Protein AF-0000000081381265 (afdb_homodimer)

Sequence (328 aa):
MADADSLFLPPGFRFHPTDEEIIVHYLQRKVADERFGAVAMGEVDLNSCEPWELPRKAKMGEKVWYFFCQKDRKYPTGTRTNRATRDGYWKATGKDREIYKGGGGRVLVGMKKTLVFYSGRAPKGEKTSWVMHEFRLQGYSTLPYIRTRIKNGLYVGSSIRTKGMADADSLFLPPGFRFHPTDEEIIVHYLQRKVADERFGAVAMGEVDLNSCEPWELPRKAKMGEKVWYFFCQKDRKYPTGTRTNRATRDGYWKATGKDREIYKGGGGRVLVGMKKTLVFYSGRAPKGEKTSWVMHEFRLQGYSTLPYIRTRIKNGLYVGSSIRTKG

Secondary structure (DSSP, 8-state):
--------PPTTEEE---HHHIIIIIIHHHHH-TT---SS-EE--TTSS-GGGHHHHSSS-SSEEEEEEE---B-TTS-B--SB-SSEEEEEEEEEEEEEESSSS-EEEEEEEEEEEEESSTTSPEEEEEEEEEEEE-S--SSHHHHHHHHHT-EEEEEEEE--/--------PPTTEEE---HHHIIIIIIHHHHH-TT---SS-EE--TTSS-GGGHHHHSSS-SSEEEEEEE---B-TTS-B--SB-SSEEEEEEEEEEEEEESSSS-EEEEEEEEEEEEESSTTSPEEEEEEEEEEEE-S--SSHHHHHHHHHT-EEEEEEEE--

Structure (mmCIF, N/CA/C/O backbone):
data_AF-0000000081381265-model_v1
#
loop_
_entity.id
_entity.type
_entity.pdbx_description
1 polymer 'NAC domain-containing protein 100-like'
#
loop_
_atom_site.group_PDB
_atom_site.id
_atom_site.type_symbol
_atom_site.label_atom_id
_atom_site.label_alt_id
_atom_site.label_comp_id
_atom_site.label_asym_id
_atom_site.label_entity_id
_atom_site.label_seq_id
_atom_site.pdbx_PDB_ins_code
_atom_site.Cartn_x
_atom_site.Cartn_y
_atom_site.Cartn_z
_atom_site.occupancy
_atom_site.B_iso_or_equiv
_atom_site.auth_seq_id
_atom_site.auth_comp_id
_atom_site.auth_asym_id
_atom_site.auth_atom_id
_atom_site.pdbx_PDB_model_num
ATOM 1 N N . MET A 1 1 ? -13.531 25.109 -8.789 1 19.72 1 MET A N 1
ATOM 2 C CA . MET A 1 1 ? -13.711 24.078 -7.785 1 19.72 1 MET A CA 1
ATOM 3 C C . MET A 1 1 ? -13.695 22.688 -8.422 1 19.72 1 MET A C 1
ATOM 5 O O . MET A 1 1 ? -14.68 22.281 -9.055 1 19.72 1 MET A O 1
ATOM 9 N N . ALA A 1 2 ? -12.75 22.359 -9.172 1 29.78 2 ALA A N 1
ATOM 10 C CA . ALA A 1 2 ? -12.703 21.188 -10.047 1 29.78 2 ALA A CA 1
ATOM 11 C C . ALA A 1 2 ? -13.336 19.969 -9.375 1 29.78 2 ALA A C 1
ATOM 13 O O . ALA A 1 2 ? -13.148 19.75 -8.172 1 29.78 2 ALA A O 1
ATOM 14 N N . ASP A 1 3 ? -14.531 19.531 -9.648 1 34.94 3 ASP A N 1
ATOM 15 C CA . ASP A 1 3 ? -15.438 18.422 -9.352 1 34.94 3 ASP A CA 1
ATOM 16 C C . ASP A 1 3 ? -14.656 17.172 -8.961 1 34.94 3 ASP A C 1
ATOM 18 O O . ASP A 1 3 ? -13.602 16.891 -9.531 1 34.94 3 ASP A O 1
ATOM 22 N N . ALA A 1 4 ? -14.594 16.75 -7.711 1 41.19 4 ALA A N 1
ATOM 23 C CA . ALA A 1 4 ? -14 15.555 -7.129 1 41.19 4 ALA A CA 1
ATOM 24 C C . ALA A 1 4 ? -14.07 14.383 -8.102 1 41.19 4 ALA A C 1
ATOM 26 O O . ALA A 1 4 ? -15.109 13.742 -8.242 1 41.19 4 ALA A O 1
ATOM 27 N N . ASP A 1 5 ? -13.75 14.57 -9.281 1 46.59 5 ASP A N 1
ATOM 28 C CA . ASP A 1 5 ? -13.828 13.57 -10.344 1 46.59 5 ASP A CA 1
ATOM 29 C C . ASP A 1 5 ? -13.469 12.18 -9.82 1 46.59 5 ASP A C 1
ATOM 31 O O . ASP A 1 5 ? -12.414 11.992 -9.211 1 46.59 5 ASP A O 1
ATOM 35 N N . SER A 1 6 ? -14.578 11.523 -9.328 1 57.94 6 SER A N 1
ATOM 36 C CA . SER A 1 6 ? -14.648 10.172 -8.789 1 57.94 6 SER A CA 1
ATOM 37 C C . SER A 1 6 ? -13.703 9.227 -9.523 1 57.94 6 SER A C 1
ATOM 39 O O . SER A 1 6 ? -13.859 8.992 -10.719 1 57.94 6 SER A O 1
ATOM 41 N N . LEU A 1 7 ? -12.398 9.445 -9.188 1 68.12 7 LEU A N 1
ATOM 42 C CA . LEU A 1 7 ? -11.469 8.477 -9.766 1 68.12 7 LEU A CA 1
ATOM 43 C C . LEU A 1 7 ? -11.906 7.051 -9.461 1 68.12 7 LEU A C 1
ATOM 45 O O . LEU A 1 7 ? -12.133 6.703 -8.297 1 68.12 7 LEU A O 1
ATOM 49 N N . PHE A 1 8 ? -12.633 6.527 -10.398 1 79.75 8 PHE A N 1
ATOM 50 C CA . PHE A 1 8 ? -12.945 5.113 -10.234 1 79.75 8 PHE A CA 1
ATOM 51 C C . PHE A 1 8 ? -11.688 4.262 -10.359 1 79.75 8 PHE A C 1
ATOM 53 O O . PHE A 1 8 ? -11.016 4.293 -11.391 1 79.75 8 PHE A O 1
ATOM 60 N N . LEU A 1 9 ? -11.289 3.775 -9.195 1 85.62 9 LEU A N 1
ATOM 61 C CA . LEU A 1 9 ? -10.133 2.883 -9.219 1 85.62 9 LEU A CA 1
ATOM 62 C C . LEU A 1 9 ? -10.578 1.424 -9.195 1 85.62 9 LEU A C 1
ATOM 64 O O . LEU A 1 9 ? -11.477 1.051 -8.438 1 85.62 9 LEU A O 1
ATOM 68 N N . PRO A 1 10 ? -10.07 0.675 -10.047 1 88.56 10 PRO A N 1
ATOM 69 C CA . PRO A 1 10 ? -10.359 -0.759 -9.969 1 88.56 10 PRO A 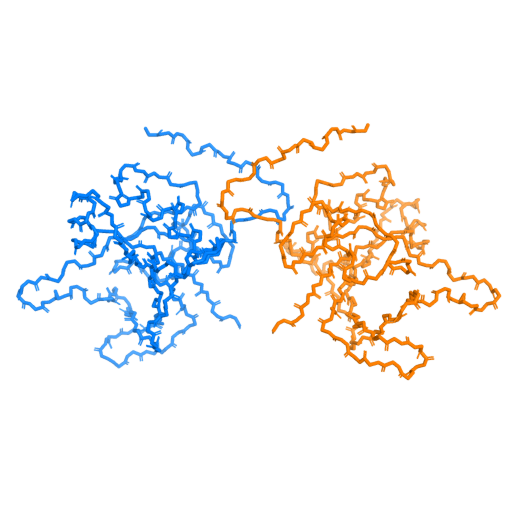CA 1
ATOM 70 C C . PRO A 1 10 ? -9.977 -1.366 -8.625 1 88.56 10 PRO A C 1
ATOM 72 O O . PRO A 1 10 ? -9.172 -0.79 -7.887 1 88.56 10 PRO A O 1
ATOM 75 N N . PRO A 1 11 ? -10.602 -2.5 -8.273 1 91.06 11 PRO A N 1
ATOM 76 C CA . PRO A 1 11 ? -10.258 -3.146 -7.008 1 91.06 11 PRO A CA 1
ATOM 77 C C . PRO A 1 11 ? -8.758 -3.367 -6.852 1 91.06 11 PRO A C 1
ATOM 79 O O . PRO A 1 11 ? -8.086 -3.781 -7.801 1 91.06 11 PRO A O 1
ATOM 82 N N . GLY A 1 12 ? -8.336 -2.961 -5.676 1 93.75 12 GLY A N 1
ATOM 83 C CA . GLY A 1 12 ? -6.934 -3.191 -5.375 1 93.75 12 GLY A CA 1
ATOM 84 C C . GLY A 1 12 ? -6.066 -1.969 -5.602 1 93.75 12 GLY A C 1
ATOM 85 O O . GLY A 1 12 ? -4.938 -1.902 -5.109 1 93.75 12 GLY A O 1
ATOM 86 N N . PHE A 1 13 ? -6.512 -1.058 -6.48 1 92.88 13 PHE A N 1
ATOM 87 C CA . PHE A 1 13 ? -5.797 0.202 -6.648 1 92.88 13 PHE A CA 1
ATOM 88 C C . PHE A 1 13 ? -6.168 1.183 -5.539 1 92.88 13 PHE A C 1
ATOM 90 O O . PHE A 1 13 ? -7.344 1.355 -5.223 1 92.88 13 PHE A O 1
ATOM 97 N N . ARG A 1 14 ? -5.184 1.714 -4.984 1 93.81 14 ARG A N 1
ATOM 98 C CA . ARG A 1 14 ? -5.426 2.656 -3.896 1 93.81 14 ARG A CA 1
ATOM 99 C C . ARG A 1 14 ? -4.336 3.723 -3.844 1 93.81 14 ARG A C 1
ATOM 101 O O . ARG A 1 14 ? -3.305 3.598 -4.508 1 93.81 14 ARG A O 1
ATOM 108 N N . PHE A 1 15 ? -4.641 4.738 -3.113 1 94.75 15 PHE A N 1
ATOM 109 C CA . PHE A 1 15 ? -3.648 5.773 -2.857 1 94.75 15 PHE A CA 1
ATOM 110 C C . PHE A 1 15 ? -2.645 5.32 -1.806 1 94.75 15 PHE A C 1
ATOM 112 O O . PHE A 1 15 ? -2.99 5.176 -0.631 1 94.75 15 PHE A O 1
ATOM 119 N N . HIS A 1 16 ? -1.492 4.977 -2.221 1 94 16 HIS A N 1
ATOM 120 C CA . HIS A 1 16 ? -0.375 4.504 -1.411 1 94 16 HIS A CA 1
ATOM 121 C C . HIS A 1 16 ? 0.928 5.184 -1.817 1 94 16 HIS A C 1
ATOM 123 O O . HIS A 1 16 ? 1.842 4.531 -2.328 1 94 16 HIS A O 1
ATOM 129 N N . PRO A 1 17 ? 1.048 6.461 -1.493 1 95.62 17 PRO A N 1
ATOM 130 C CA . PRO A 1 17 ? 2.195 7.242 -1.96 1 95.62 17 PRO A CA 1
ATOM 131 C C . PRO A 1 17 ? 3.455 6.996 -1.132 1 95.62 17 PRO A C 1
ATOM 133 O O . PRO A 1 17 ? 3.363 6.629 0.043 1 95.62 17 PRO A O 1
ATOM 136 N N . THR A 1 18 ? 4.598 7.176 -1.838 1 94.44 18 THR A N 1
ATOM 137 C CA . THR A 1 18 ? 5.84 7.289 -1.084 1 94.44 18 THR A CA 1
ATOM 138 C C . THR A 1 18 ? 5.934 8.648 -0.401 1 94.44 18 THR A C 1
ATOM 140 O O . THR A 1 18 ? 5.203 9.578 -0.751 1 94.44 18 THR A O 1
ATOM 143 N N . ASP A 1 19 ? 6.852 8.719 0.531 1 95.81 19 ASP A N 1
ATOM 144 C CA . ASP A 1 19 ? 7.094 10 1.187 1 95.81 19 ASP A CA 1
ATOM 145 C C . ASP A 1 19 ? 7.457 11.078 0.169 1 95.81 19 ASP A C 1
ATOM 147 O O . ASP A 1 19 ? 6.977 12.211 0.254 1 95.81 19 ASP A O 1
ATOM 151 N N . GLU A 1 20 ? 8.234 10.734 -0.77 1 93.5 20 GLU A N 1
ATOM 152 C CA . GLU A 1 20 ? 8.656 11.68 -1.798 1 93.5 20 GLU A CA 1
ATOM 153 C C . GLU A 1 20 ? 7.473 12.156 -2.633 1 93.5 20 GLU A C 1
ATOM 155 O O . GLU A 1 20 ? 7.375 13.336 -2.969 1 93.5 20 GLU A O 1
ATOM 160 N N . GLU A 1 21 ? 6.664 11.273 -2.951 1 95.12 21 GLU A N 1
ATOM 161 C CA . GLU A 1 21 ? 5.512 11.617 -3.781 1 95.12 21 GLU A CA 1
ATOM 162 C C . GLU A 1 21 ? 4.574 12.578 -3.053 1 95.12 21 GLU A C 1
ATOM 164 O O . 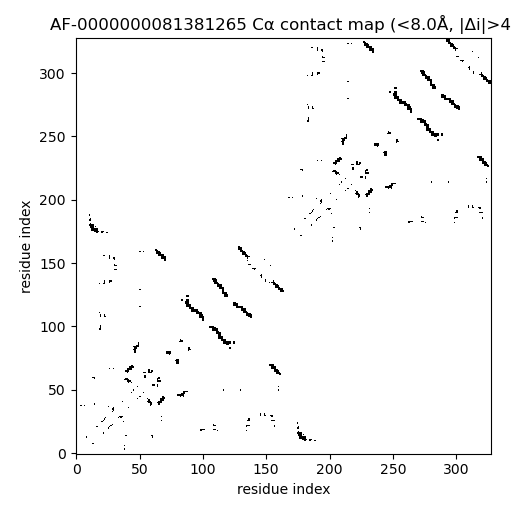GLU A 1 21 ? 4.004 13.484 -3.668 1 95.12 21 GLU A O 1
ATOM 169 N N . ILE A 1 22 ? 4.406 12.391 -1.772 1 96.19 22 ILE A N 1
ATOM 170 C CA . ILE A 1 22 ? 3.574 13.289 -0.983 1 96.19 22 ILE A CA 1
ATOM 171 C C . ILE A 1 22 ? 4.125 14.711 -1.073 1 96.19 22 ILE A C 1
ATOM 173 O O . ILE A 1 22 ? 3.363 15.672 -1.243 1 96.19 22 ILE A O 1
ATOM 177 N N . ILE A 1 23 ? 5.379 14.773 -1.028 1 93.69 23 ILE A N 1
ATOM 178 C CA . ILE A 1 23 ? 6.027 16.078 -1.01 1 93.69 23 ILE A CA 1
ATOM 179 C C . ILE A 1 23 ? 6.012 16.688 -2.414 1 93.69 23 ILE A C 1
ATOM 181 O O . ILE A 1 23 ? 5.477 17.766 -2.621 1 93.69 23 ILE A O 1
ATOM 185 N N . VAL A 1 24 ? 6.484 15.969 -3.443 1 92.06 24 VAL A N 1
ATOM 186 C CA . VAL A 1 24 ? 6.805 16.5 -4.758 1 92.06 24 VAL A CA 1
ATOM 187 C C . VAL A 1 24 ? 5.527 16.672 -5.574 1 92.06 24 VAL A C 1
ATOM 189 O O . VAL A 1 24 ? 5.367 17.656 -6.297 1 92.06 24 VAL A O 1
ATOM 192 N N . HIS A 1 25 ? 4.586 15.844 -5.367 1 94.62 25 HIS A N 1
ATOM 193 C CA . HIS A 1 25 ? 3.439 15.883 -6.27 1 94.62 25 HIS A CA 1
ATOM 194 C C . HIS A 1 25 ? 2.225 16.516 -5.594 1 94.62 25 HIS A C 1
ATOM 196 O O . HIS A 1 25 ? 1.277 16.922 -6.266 1 94.62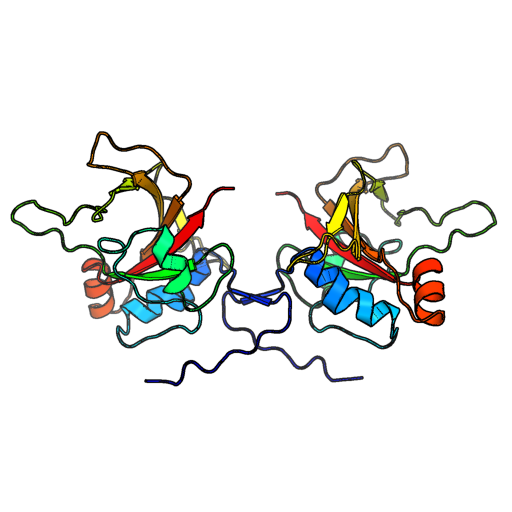 25 HIS A O 1
ATOM 202 N N . TYR A 1 26 ? 2.273 16.609 -4.273 1 95.56 26 TYR A N 1
ATOM 203 C CA . TYR A 1 26 ? 1.06 17.094 -3.621 1 95.56 26 TYR A CA 1
ATOM 204 C C . TYR A 1 26 ? 1.348 18.312 -2.764 1 95.56 26 TYR A C 1
ATOM 206 O O . TYR A 1 26 ? 0.819 19.406 -3.021 1 95.56 26 TYR A O 1
ATOM 214 N N . LEU A 1 27 ? 2.219 18.156 -1.809 1 93.56 27 LEU A N 1
ATOM 215 C CA . LEU A 1 27 ? 2.455 19.25 -0.881 1 93.56 27 LEU A CA 1
ATOM 216 C C . LEU A 1 27 ? 3.053 20.453 -1.604 1 93.56 27 LEU A C 1
ATOM 218 O O . LEU A 1 27 ? 2.674 21.594 -1.336 1 93.56 27 LEU A O 1
ATOM 222 N N . GLN A 1 28 ? 4.016 20.188 -2.455 1 90.38 28 GLN A N 1
ATOM 223 C CA . GLN A 1 28 ? 4.625 21.281 -3.199 1 90.38 28 GLN A CA 1
ATOM 224 C C . GLN A 1 28 ? 3.576 22.062 -3.992 1 90.38 28 GLN A C 1
ATOM 226 O O . GLN A 1 28 ? 3.621 23.281 -4.051 1 90.38 28 GLN A O 1
ATOM 231 N N . ARG A 1 29 ? 2.674 21.391 -4.539 1 90.56 29 ARG A N 1
ATOM 232 C CA . ARG A 1 29 ? 1.616 22.031 -5.309 1 90.56 29 ARG A CA 1
ATOM 233 C C . ARG A 1 29 ? 0.683 22.828 -4.398 1 90.56 29 ARG A C 1
ATOM 235 O O . ARG A 1 29 ? 0.272 23.938 -4.734 1 90.56 29 ARG A O 1
ATOM 242 N N . LYS A 1 30 ? 0.354 22.266 -3.283 1 92 30 LYS A N 1
ATOM 243 C CA . LYS A 1 30 ? -0.512 22.938 -2.32 1 92 30 LYS A CA 1
ATOM 244 C C . LYS A 1 30 ? 0.127 24.234 -1.821 1 92 30 LYS A C 1
ATOM 246 O O . LYS A 1 30 ? -0.546 25.266 -1.706 1 92 30 LYS A O 1
ATOM 251 N N . VAL A 1 31 ? 1.397 24.125 -1.553 1 87.88 31 VAL A N 1
ATOM 252 C CA . VAL A 1 31 ? 2.111 25.281 -1.046 1 87.88 31 VAL A CA 1
ATOM 253 C C . VAL A 1 31 ? 2.219 26.344 -2.143 1 87.88 31 VAL A C 1
ATOM 255 O O . VAL A 1 31 ? 2.111 27.547 -1.87 1 87.88 31 VAL A O 1
ATOM 258 N N . ALA A 1 32 ? 2.416 25.922 -3.383 1 85.75 32 ALA A N 1
ATOM 259 C CA . ALA A 1 32 ? 2.527 26.844 -4.512 1 85.75 32 ALA A CA 1
ATOM 260 C C . ALA A 1 32 ? 1.183 27.484 -4.82 1 85.75 32 ALA A C 1
ATOM 262 O O . ALA A 1 32 ? 1.13 28.641 -5.262 1 85.75 32 ALA A O 1
ATOM 263 N N . ASP A 1 33 ? 0.1 26.703 -4.625 1 88 33 ASP A N 1
ATOM 264 C CA . ASP A 1 33 ? -1.264 27.156 -4.895 1 88 33 ASP A CA 1
ATOM 265 C C . ASP A 1 33 ? -2.225 26.656 -3.812 1 88 33 ASP A C 1
ATOM 267 O O . ASP A 1 33 ? -2.654 25.5 -3.836 1 88 33 ASP A O 1
ATOM 271 N N . GLU A 1 34 ? -2.602 27.516 -2.992 1 84.25 34 GLU A N 1
ATOM 272 C CA . GLU A 1 34 ? -3.451 27.156 -1.862 1 84.25 34 GLU A CA 1
ATOM 273 C C . GLU A 1 34 ? -4.801 26.625 -2.334 1 84.25 34 GLU A C 1
ATOM 275 O O . GLU A 1 34 ? -5.516 25.969 -1.573 1 84.25 34 GLU A O 1
ATOM 280 N N . ARG A 1 35 ? -5.23 26.938 -3.617 1 89 35 ARG A N 1
ATOM 281 C CA . ARG A 1 35 ? -6.508 26.469 -4.145 1 89 35 ARG A CA 1
ATOM 282 C C . ARG A 1 35 ? -6.391 25.047 -4.684 1 89 35 ARG A C 1
ATOM 284 O O . ARG A 1 35 ? -7.395 24.406 -4.996 1 89 35 ARG A O 1
ATOM 291 N N . PHE A 1 36 ? -5.133 24.609 -4.641 1 91.38 36 PHE A N 1
ATOM 292 C CA . PHE A 1 36 ? -4.906 23.266 -5.137 1 91.38 36 PHE A CA 1
ATOM 293 C C . PHE A 1 36 ? -5.578 22.234 -4.234 1 91.38 36 PHE A C 1
ATOM 295 O O . PHE A 1 36 ? -5.422 22.266 -3.012 1 91.38 36 PHE A O 1
ATOM 302 N N . GLY A 1 37 ? -6.316 21.344 -4.879 1 90.81 37 GLY A N 1
ATOM 303 C CA . GLY A 1 37 ? -6.914 20.188 -4.207 1 90.81 37 GLY A CA 1
ATOM 304 C C . GLY A 1 37 ? -6.57 18.875 -4.867 1 90.81 37 GLY A C 1
ATOM 305 O O . GLY A 1 37 ? -6.488 18.781 -6.094 1 90.81 37 GLY A O 1
ATOM 306 N N . ALA A 1 38 ? -6.281 17.922 -4.02 1 92.12 38 ALA A N 1
ATOM 307 C CA . ALA A 1 38 ? -5.988 16.594 -4.535 1 92.12 38 ALA A CA 1
ATOM 308 C C . ALA A 1 38 ? -7.184 15.656 -4.352 1 92.12 38 ALA A C 1
ATOM 310 O O . ALA A 1 38 ? -7.965 15.82 -3.41 1 92.12 38 ALA A O 1
ATOM 311 N N . VAL A 1 39 ? -7.246 14.742 -5.195 1 89.94 39 VAL A N 1
ATOM 312 C CA . VAL A 1 39 ? -8.344 13.781 -5.137 1 89.94 39 VAL A CA 1
ATOM 313 C C . VAL A 1 39 ? -8.195 12.906 -3.893 1 89.94 39 VAL A C 1
ATOM 315 O O . VAL A 1 39 ? -9.195 12.492 -3.295 1 89.94 39 VAL A O 1
ATOM 318 N N . ALA A 1 40 ? -6.988 12.719 -3.443 1 94.5 40 ALA A N 1
ATOM 319 C CA . ALA A 1 40 ? -6.762 11.695 -2.422 1 94.5 40 ALA A CA 1
ATOM 320 C C . ALA A 1 40 ? -6.449 12.336 -1.07 1 94.5 40 ALA A C 1
ATOM 322 O O . ALA A 1 40 ? -6.418 11.648 -0.047 1 94.5 40 ALA A O 1
ATOM 323 N N . MET A 1 41 ? -6.188 13.617 -1.074 1 96.12 41 MET A N 1
ATOM 324 C CA . MET A 1 41 ? -5.816 14.266 0.182 1 96.12 41 MET A CA 1
ATOM 325 C C . MET A 1 41 ? -6.844 15.32 0.576 1 96.12 41 MET A C 1
ATOM 327 O O . MET A 1 41 ? -7.117 16.25 -0.192 1 96.12 41 MET A O 1
ATOM 331 N N . GLY A 1 42 ? -7.383 15.125 1.691 1 94.81 42 GLY A N 1
ATOM 332 C CA . GLY A 1 42 ? -8.289 16.125 2.227 1 94.81 42 GLY A CA 1
ATOM 333 C C . GLY A 1 42 ? -7.578 17.281 2.896 1 94.81 42 GLY A C 1
ATOM 334 O O . GLY A 1 42 ? -6.352 17.375 2.838 1 94.81 42 GLY A O 1
ATOM 335 N N . GLU A 1 43 ? -8.359 18.156 3.424 1 92.06 43 GLU A N 1
ATOM 336 C CA . GLU A 1 43 ? -7.84 19.266 4.219 1 92.06 43 GLU A CA 1
ATOM 337 C C . GLU A 1 43 ? -8.516 19.328 5.586 1 92.06 43 GLU A C 1
ATOM 339 O O . GLU A 1 43 ? -9.742 19.266 5.684 1 92.06 43 GLU A O 1
ATOM 344 N N . VAL A 1 44 ? -7.684 19.297 6.594 1 90.06 44 VAL A N 1
ATOM 345 C CA . VAL A 1 44 ? -8.234 19.328 7.945 1 90.06 44 VAL A CA 1
ATOM 346 C C . VAL A 1 44 ? -7.281 20.094 8.867 1 90.06 44 VAL A C 1
ATOM 348 O O . VAL A 1 44 ? -6.09 20.219 8.578 1 90.06 44 VAL A O 1
ATOM 351 N N . ASP A 1 45 ? -7.891 20.641 9.891 1 83.81 45 ASP A N 1
ATOM 352 C CA . ASP A 1 45 ? -7.094 21.141 11.008 1 83.81 45 ASP A CA 1
ATOM 353 C C . ASP A 1 45 ? -6.906 20.062 12.07 1 83.81 45 ASP A C 1
ATOM 355 O O . ASP A 1 45 ? -7.82 19.781 12.852 1 83.81 45 ASP A O 1
ATOM 359 N N . LEU A 1 46 ? -5.742 19.516 12.125 1 81.5 46 LEU A N 1
ATOM 360 C CA . LEU A 1 46 ? -5.473 18.359 12.977 1 81.5 46 LEU A CA 1
ATOM 361 C C . LEU A 1 46 ? -5.434 18.766 14.445 1 81.5 46 LEU A C 1
ATOM 363 O O . LEU A 1 46 ? -5.52 17.922 15.336 1 81.5 46 LEU A O 1
ATOM 367 N N . ASN A 1 47 ? -5.379 20.078 14.703 1 75.88 47 ASN A N 1
ATOM 368 C CA . ASN A 1 47 ? -5.387 20.578 16.078 1 75.88 47 ASN A CA 1
ATOM 369 C C . ASN A 1 47 ? -6.812 20.75 16.594 1 75.88 47 ASN A C 1
ATOM 371 O O . ASN A 1 47 ? -7.012 21.109 17.766 1 75.88 47 ASN A O 1
ATOM 375 N N . SER A 1 48 ? -7.699 20.562 15.734 1 79.94 48 SER A N 1
ATOM 376 C CA . SER A 1 48 ? -9.086 20.734 16.156 1 79.94 48 SER A CA 1
ATOM 377 C C . SER A 1 48 ? -9.883 19.453 15.938 1 79.94 48 SER A C 1
ATOM 379 O O . SER A 1 48 ? -11.086 19.406 16.203 1 79.94 48 SER A O 1
ATOM 381 N N . CYS A 1 49 ? -9.266 18.375 15.469 1 90 49 CYS A N 1
ATOM 382 C CA . CYS A 1 49 ? -9.961 17.125 15.172 1 90 49 CYS A CA 1
ATOM 383 C C . CYS A 1 49 ? -9.32 15.961 15.914 1 90 49 CYS A C 1
ATOM 385 O O . CYS A 1 49 ? -8.102 15.812 15.914 1 90 49 CYS A O 1
ATOM 387 N N . GLU A 1 50 ? -10.227 15.234 16.531 1 93.56 50 GLU A N 1
ATOM 388 C CA . GLU A 1 50 ? -9.75 13.984 17.125 1 93.56 50 GLU A CA 1
ATOM 389 C C . GLU A 1 50 ? -9.367 12.977 16.047 1 93.56 50 GLU A C 1
ATOM 391 O O . GLU A 1 50 ? -10.008 12.914 14.992 1 93.56 50 GLU A O 1
ATOM 396 N N . PRO A 1 51 ? -8.32 12.141 16.359 1 95.19 51 PRO A N 1
ATOM 397 C CA . PRO A 1 51 ? -7.867 11.219 15.312 1 95.19 51 PRO A CA 1
ATOM 398 C C . PRO A 1 51 ? -8.969 10.266 14.844 1 95.19 51 PRO A C 1
ATOM 400 O O . PRO A 1 51 ? -9 9.875 13.672 1 95.19 51 PRO A O 1
ATOM 403 N N . TRP A 1 52 ? -9.852 9.844 15.734 1 95.75 52 TRP A N 1
ATOM 404 C CA . TRP A 1 52 ? -10.891 8.891 15.359 1 95.75 52 TRP A CA 1
ATOM 405 C C . TRP A 1 52 ? -11.93 9.555 14.469 1 95.75 52 TRP A C 1
ATOM 407 O O . TRP A 1 52 ? -12.773 8.867 13.883 1 95.75 52 TRP A O 1
ATOM 417 N N . GLU A 1 53 ? -11.922 10.875 14.273 1 95.19 53 GLU A N 1
ATOM 418 C CA . GLU A 1 53 ? -12.828 11.594 13.391 1 95.19 53 GLU A CA 1
ATOM 419 C C . GLU A 1 53 ? -12.25 11.703 11.977 1 95.19 53 GLU A C 1
ATOM 421 O O . GLU A 1 53 ? -12.977 12.016 11.031 1 95.19 53 GLU A O 1
ATOM 426 N N . LEU A 1 54 ? -11.039 11.461 11.828 1 94.88 54 LEU A N 1
ATOM 427 C CA . LEU A 1 54 ? -10.32 11.781 10.602 1 94.88 54 LEU A CA 1
ATOM 428 C C . LEU A 1 54 ? -10.703 10.836 9.469 1 94.88 54 LEU A C 1
ATOM 430 O O . LEU A 1 54 ? -10.805 11.242 8.312 1 94.88 54 LEU A O 1
ATOM 434 N N . PRO A 1 55 ? -10.969 9.539 9.781 1 94.44 55 PRO A N 1
ATOM 435 C CA . PRO A 1 55 ? -11.406 8.648 8.695 1 94.44 55 PRO A CA 1
ATOM 436 C C . PRO A 1 55 ? -12.641 9.172 7.965 1 94.44 55 PRO A C 1
ATOM 438 O O . PRO A 1 55 ? -12.727 9.07 6.738 1 94.44 55 PRO A O 1
ATOM 441 N N . ARG A 1 56 ? -13.523 9.828 8.625 1 94.38 56 ARG A N 1
ATOM 442 C CA . ARG A 1 56 ? -14.75 10.336 8.008 1 94.38 56 ARG A CA 1
ATOM 443 C C . ARG A 1 56 ? -14.477 11.625 7.234 1 94.38 56 ARG A C 1
ATOM 445 O O . ARG A 1 56 ? -15.234 11.984 6.332 1 94.38 56 ARG A O 1
ATOM 452 N N . LYS A 1 57 ? -13.445 12.305 7.59 1 94.5 57 LYS A N 1
ATOM 453 C CA . LYS A 1 57 ? -13.133 13.578 6.957 1 94.5 57 LYS A CA 1
ATOM 454 C C . LYS A 1 57 ? -12.203 13.383 5.762 1 94.5 57 LYS A C 1
ATOM 456 O O . LYS A 1 57 ? -11.93 14.328 5.02 1 94.5 57 LYS A O 1
ATOM 461 N N . ALA A 1 58 ? -11.711 12.148 5.633 1 95.31 58 ALA A N 1
ATOM 462 C CA . ALA A 1 58 ? -10.773 11.859 4.555 1 95.31 58 ALA A CA 1
ATOM 463 C C . ALA A 1 58 ? -11.5 11.688 3.225 1 95.31 58 ALA A C 1
ATOM 465 O O . ALA A 1 58 ? -12.688 11.359 3.197 1 95.31 58 ALA A O 1
ATOM 466 N N . LYS A 1 59 ? -10.805 12 2.158 1 93.44 59 LYS A N 1
ATOM 467 C CA . LYS A 1 59 ? -11.375 11.805 0.827 1 93.44 59 LYS A CA 1
ATOM 468 C C . LYS A 1 59 ? -11.359 10.328 0.434 1 93.44 59 LYS A C 1
ATOM 470 O O . LYS A 1 59 ? -12.227 9.875 -0.316 1 93.44 59 LYS A O 1
ATOM 475 N N . MET A 1 60 ? -10.344 9.609 0.903 1 91.31 60 MET A N 1
ATOM 476 C CA . MET A 1 60 ? -10.219 8.172 0.668 1 91.31 60 MET A CA 1
ATOM 477 C C . MET A 1 60 ? -9.297 7.535 1.698 1 91.31 60 MET A C 1
ATOM 479 O O . MET A 1 60 ? -8.734 8.227 2.553 1 91.31 60 MET A O 1
ATOM 483 N N . GLY A 1 61 ? -9.328 6.234 1.601 1 89.75 61 GLY A N 1
ATOM 484 C CA . GLY A 1 61 ? -8.477 5.484 2.51 1 89.75 61 GLY A CA 1
ATOM 485 C C . GLY A 1 61 ? -9.242 4.484 3.357 1 89.75 61 GLY A C 1
ATOM 486 O O . GLY A 1 61 ? -10.414 4.691 3.662 1 89.75 61 GLY A O 1
ATOM 487 N N . GLU A 1 62 ? -8.477 3.473 3.703 1 86.12 62 GLU A N 1
ATOM 488 C CA . GLU A 1 62 ? -9.07 2.455 4.566 1 86.12 62 GLU A CA 1
ATOM 489 C C . GLU A 1 62 ? -8.336 2.367 5.902 1 86.12 62 GLU A C 1
ATOM 491 O O . GLU A 1 62 ? -8.961 2.326 6.961 1 86.12 62 GLU A O 1
ATOM 496 N N . LYS A 1 63 ? -7.043 2.455 5.809 1 91.06 63 LYS A N 1
ATOM 497 C CA . LYS A 1 63 ? -6.238 2.316 7.02 1 91.06 63 LYS A CA 1
ATOM 498 C C . LYS A 1 63 ? -5.352 3.537 7.234 1 91.06 63 LYS A C 1
ATOM 500 O O . LYS A 1 63 ? -4.859 3.768 8.344 1 91.06 63 LYS A O 1
ATOM 505 N N . VAL A 1 64 ? -5.109 4.195 6.211 1 95.81 64 VAL A N 1
ATOM 506 C CA . VAL A 1 64 ? -4.301 5.41 6.262 1 95.81 64 VAL A CA 1
ATOM 507 C C . VAL A 1 64 ? -5.02 6.539 5.527 1 95.81 64 VAL A C 1
ATOM 509 O O . VAL A 1 64 ? -5.582 6.328 4.449 1 95.81 64 VAL A O 1
ATOM 512 N N . TRP A 1 65 ? -5.02 7.695 6.137 1 96.88 65 TRP A N 1
ATOM 513 C CA . TRP A 1 65 ? -5.699 8.859 5.582 1 96.88 65 TRP A CA 1
ATOM 514 C C . TRP A 1 65 ? -4.734 10.031 5.422 1 96.88 65 TRP A C 1
ATOM 516 O O . TRP A 1 65 ? -3.883 10.266 6.285 1 96.88 65 TRP A O 1
ATOM 526 N N . TYR A 1 66 ? -4.898 10.742 4.344 1 97.5 66 TYR A N 1
ATOM 527 C CA . TYR A 1 66 ? -3.957 11.812 4.02 1 97.5 66 TYR A CA 1
ATOM 528 C C . TYR A 1 66 ? -4.656 13.164 3.998 1 97.5 66 TYR A C 1
ATOM 530 O O . TYR A 1 66 ? -5.785 13.281 3.518 1 97.5 66 TYR A O 1
ATOM 538 N N . PHE A 1 67 ? -3.932 14.18 4.492 1 96.69 67 PHE A N 1
ATOM 539 C CA . PHE A 1 67 ? -4.52 15.516 4.59 1 96.69 67 PHE A CA 1
ATOM 540 C C . PHE A 1 67 ? -3.471 16.594 4.332 1 96.69 67 PHE A C 1
ATOM 542 O O . PHE A 1 67 ? -2.287 16.391 4.621 1 96.69 67 PHE A O 1
ATOM 549 N N . PHE A 1 68 ? -3.891 17.641 3.795 1 95 68 PHE A N 1
ATOM 550 C CA . PHE A 1 68 ? -3.188 18.906 3.951 1 95 68 PHE A CA 1
ATOM 551 C C . PHE A 1 68 ? -3.605 19.609 5.242 1 95 68 PHE A C 1
ATOM 553 O O . PHE A 1 68 ? -4.793 19.656 5.57 1 95 68 PHE A O 1
ATOM 560 N N . CYS A 1 69 ? -2.625 20.031 5.918 1 89.81 69 CYS A N 1
ATOM 561 C CA . CYS A 1 69 ? -2.904 20.734 7.168 1 89.81 69 CYS A CA 1
ATOM 562 C C . CYS A 1 69 ? -2.158 22.062 7.227 1 89.81 69 CYS A C 1
ATOM 564 O O . CYS A 1 69 ? -1.021 22.156 6.766 1 89.81 69 CYS A O 1
ATOM 566 N N . GLN A 1 70 ? -2.836 23.016 7.742 1 80.12 70 GLN A N 1
ATOM 567 C CA . GLN A 1 70 ? -2.148 24.281 7.941 1 80.12 70 GLN A CA 1
ATOM 568 C C . GLN A 1 70 ? -1.292 24.25 9.203 1 80.12 70 GLN A C 1
ATOM 570 O O . GLN A 1 70 ? -1.705 23.703 10.227 1 80.12 70 GLN A O 1
ATOM 575 N N . LYS A 1 71 ? -0.061 24.625 8.977 1 67.5 71 LYS A N 1
ATOM 576 C CA . LYS A 1 71 ? 0.863 24.656 10.109 1 67.5 71 LYS A CA 1
ATOM 577 C C . LYS A 1 71 ? 0.402 25.641 11.18 1 67.5 71 LYS A C 1
ATOM 579 O O . LYS A 1 71 ? -0.119 26.719 10.859 1 67.5 71 LYS A O 1
ATOM 584 N N . ASP A 1 72 ? 0.405 25.188 12.398 1 56.34 72 ASP A N 1
ATOM 585 C CA . ASP A 1 72 ? 0.019 26.031 13.531 1 56.34 72 ASP A CA 1
ATOM 586 C C . ASP A 1 72 ? 0.946 27.234 13.656 1 56.34 72 ASP A C 1
ATOM 588 O O . ASP A 1 72 ? 2.146 27.141 13.391 1 56.34 72 ASP A O 1
ATOM 592 N N . ARG A 1 73 ? 0.332 28.484 13.406 1 53.22 73 ARG A N 1
ATOM 593 C CA . ARG A 1 73 ? 1.113 29.672 13.711 1 53.22 73 ARG A CA 1
ATOM 594 C C . ARG A 1 73 ? 1.436 29.766 15.195 1 53.22 73 ARG A C 1
ATOM 596 O O . ARG A 1 73 ? 0.595 29.438 16.031 1 53.22 73 ARG A O 1
ATOM 603 N N . LYS A 1 74 ? 2.74 29.656 15.367 1 51.22 74 LYS A N 1
ATOM 604 C CA . LYS A 1 74 ? 3.129 29.953 16.734 1 51.22 74 LYS A CA 1
ATOM 605 C C . LYS A 1 74 ? 2.613 31.328 17.172 1 51.22 74 LYS A C 1
ATOM 607 O O . LYS A 1 74 ? 2.779 32.312 16.453 1 51.22 74 LYS A O 1
ATOM 612 N N . TYR A 1 75 ? 1.577 31.484 17.859 1 49.56 75 TYR A N 1
ATOM 613 C CA . TYR A 1 75 ? 1.214 32.781 18.391 1 49.56 75 TYR A CA 1
ATOM 614 C C . TYR A 1 75 ? 2.312 33.344 19.297 1 49.56 75 TYR A C 1
ATOM 616 O O . TYR A 1 75 ? 2.99 32.594 19.984 1 49.56 75 TYR A O 1
ATOM 624 N N . PRO A 1 76 ? 2.752 34.688 19.062 1 47.75 76 PRO A N 1
ATOM 625 C CA . PRO A 1 76 ? 3.709 35.375 19.938 1 47.75 76 PRO A CA 1
ATOM 626 C C . PRO A 1 76 ? 3.482 35.094 21.406 1 47.75 76 PRO A C 1
ATOM 628 O O . PRO A 1 76 ? 4.43 35.125 22.203 1 47.75 76 PRO A O 1
ATOM 631 N N . THR A 1 77 ? 2.221 35.344 21.812 1 49.62 77 THR A N 1
ATOM 632 C CA . THR A 1 77 ? 1.957 35.25 23.25 1 49.62 77 THR A CA 1
ATOM 633 C C . THR A 1 77 ? 2.354 33.875 23.781 1 49.62 77 THR A C 1
ATOM 635 O O . THR A 1 77 ? 2.305 33.625 24.984 1 49.62 77 THR A O 1
ATOM 638 N N . GLY A 1 78 ? 3.156 32.969 23.094 1 43.41 78 GLY A N 1
ATOM 639 C CA . GLY A 1 78 ? 3.617 31.672 23.484 1 43.41 78 GLY A CA 1
ATOM 640 C C . GLY A 1 78 ? 2.643 30.562 23.141 1 43.41 78 GLY A C 1
ATOM 641 O O . GLY A 1 78 ? 2.85 29.406 23.5 1 43.41 78 GLY A O 1
ATOM 642 N N . THR A 1 79 ? 1.304 30.844 23.156 1 41 79 THR A N 1
ATOM 643 C CA . THR A 1 79 ? 0.385 29.719 23.203 1 41 79 THR A CA 1
ATOM 644 C C . THR A 1 79 ? 0.414 28.938 21.891 1 41 79 THR A C 1
ATOM 646 O O . THR A 1 79 ? -0.019 29.438 20.859 1 41 79 THR A O 1
ATOM 649 N N . ARG A 1 80 ? 1.339 28.562 21.234 1 46.34 80 ARG A N 1
ATOM 650 C CA . ARG A 1 80 ? 1.281 27.594 20.156 1 46.34 80 ARG A CA 1
ATOM 651 C C . ARG A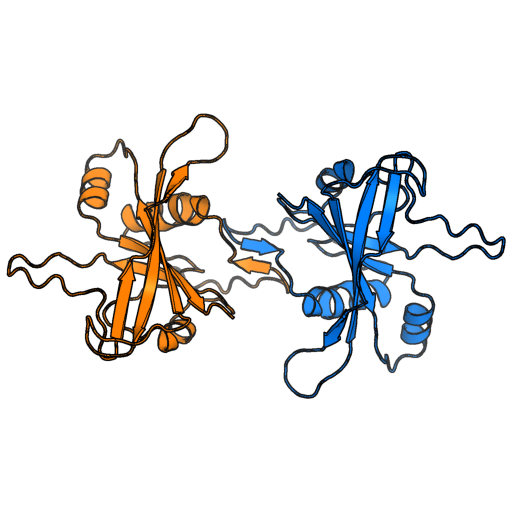 1 80 ? 0.037 26.719 20.266 1 46.34 80 ARG A C 1
ATOM 653 O O . ARG A 1 80 ? -0.304 26.25 21.344 1 46.34 80 ARG A O 1
ATOM 660 N N . THR A 1 81 ? -0.979 27.109 19.641 1 50.62 81 THR A N 1
ATOM 661 C CA . THR A 1 81 ? -2.045 26.109 19.656 1 50.62 81 THR A CA 1
ATOM 662 C C . THR A 1 81 ? -1.472 24.703 19.547 1 50.62 81 THR A C 1
ATOM 664 O O . THR A 1 81 ? -0.699 24.406 18.625 1 50.62 81 THR A O 1
ATOM 667 N N . ASN A 1 82 ? -1.019 24.109 20.625 1 56.28 82 ASN A N 1
ATOM 668 C CA . ASN A 1 82 ? -0.521 22.766 20.922 1 56.28 82 ASN A CA 1
ATOM 669 C C . ASN A 1 82 ? -1.257 21.703 20.109 1 56.28 82 ASN A C 1
ATOM 671 O O . ASN A 1 82 ? -2.379 21.922 19.656 1 56.28 82 ASN A O 1
ATOM 675 N N . ARG A 1 83 ? -0.504 20.969 19.219 1 75.5 83 ARG A N 1
ATOM 676 C CA . ARG A 1 83 ? -0.926 19.656 18.734 1 75.5 83 ARG A CA 1
ATOM 677 C C . ARG A 1 83 ? -1.94 19.016 19.672 1 75.5 83 ARG A C 1
ATOM 679 O O . ARG A 1 83 ? -1.887 17.812 19.938 1 75.5 83 ARG A O 1
ATOM 686 N N . ALA A 1 84 ? -2.734 20.125 20.266 1 82.81 84 ALA A N 1
ATOM 687 C CA . ALA A 1 84 ? -3.729 19.641 21.219 1 82.81 84 ALA A CA 1
ATOM 688 C C . ALA A 1 84 ? -5.133 19.703 20.625 1 82.81 84 ALA A C 1
ATOM 690 O O . ALA A 1 84 ? -5.457 20.625 19.875 1 82.81 84 ALA A O 1
ATOM 691 N N . THR A 1 85 ? -5.934 18.781 20.938 1 89 85 THR A N 1
ATOM 692 C CA . THR A 1 85 ? -7.355 18.734 20.609 1 89 85 THR A CA 1
ATOM 693 C C . THR A 1 85 ? -8.203 18.812 21.875 1 89 85 THR A C 1
ATOM 695 O O . THR A 1 85 ? -7.688 19.094 22.953 1 89 85 THR A O 1
ATOM 698 N N . ARG A 1 86 ? -9.422 18.766 21.719 1 88.44 86 ARG A N 1
ATOM 699 C CA . ARG A 1 86 ? -10.32 18.781 22.875 1 88.44 86 ARG A CA 1
ATOM 700 C C . ARG A 1 86 ? -10.031 17.609 23.812 1 88.44 86 ARG A C 1
ATOM 702 O O . ARG A 1 86 ? -10.078 17.75 25.031 1 88.44 86 ARG A O 1
ATOM 709 N N . ASP A 1 87 ? -9.672 16.422 23.234 1 93.56 87 ASP A N 1
ATOM 710 C CA . ASP A 1 87 ? -9.617 15.195 24.031 1 93.56 87 ASP A CA 1
ATOM 711 C C . ASP A 1 87 ? -8.188 14.664 24.141 1 93.56 87 ASP A C 1
ATOM 713 O O . ASP A 1 87 ? -7.961 13.578 24.672 1 93.56 87 ASP A O 1
ATOM 717 N N . GLY A 1 88 ? -7.254 15.398 23.562 1 94.25 88 GLY A N 1
ATOM 718 C CA . GLY A 1 88 ? -5.898 14.891 23.641 1 94.25 88 GLY A CA 1
ATOM 719 C C . GLY A 1 88 ? -4.887 15.773 22.938 1 94.25 88 GLY A C 1
ATOM 720 O O . GLY A 1 88 ? -5.07 16.984 22.859 1 94.25 88 GLY A O 1
ATOM 721 N N . TYR A 1 89 ? -3.77 15.133 22.672 1 91.44 89 TYR A N 1
ATOM 722 C CA . TYR A 1 89 ? -2.703 15.898 22.047 1 91.44 89 TYR A CA 1
ATOM 723 C C . TYR A 1 89 ? -1.762 14.992 21.266 1 91.44 89 TYR A C 1
ATOM 725 O O . TYR A 1 89 ? -1.613 13.812 21.594 1 91.44 89 TYR A O 1
ATOM 733 N N . TRP A 1 90 ? -1.173 15.57 20.203 1 91.88 90 TRP A N 1
ATOM 734 C CA . TRP A 1 90 ? -0.145 14.883 19.438 1 91.88 90 TRP A CA 1
ATOM 735 C C . TRP A 1 90 ? 1.241 15.148 20.016 1 91.88 90 TRP A C 1
ATOM 737 O O . TRP A 1 90 ? 1.592 16.297 20.281 1 91.88 90 TRP A O 1
ATOM 747 N N . LYS A 1 91 ? 2.021 14.109 20.188 1 91.25 91 LYS A N 1
ATOM 748 C CA . LYS A 1 91 ? 3.383 14.242 20.703 1 91.25 91 LYS A CA 1
ATOM 749 C C . LYS A 1 91 ? 4.402 13.703 19.703 1 91.25 91 LYS A C 1
ATOM 751 O O . LYS A 1 91 ? 4.25 12.586 19.203 1 91.25 91 LYS A O 1
ATOM 756 N N . ALA A 1 92 ? 5.371 14.531 19.453 1 91.38 92 ALA A N 1
ATOM 757 C CA . ALA A 1 92 ? 6.426 14.117 18.531 1 91.38 92 ALA A CA 1
ATOM 758 C C . ALA A 1 92 ? 7.254 12.984 19.125 1 91.38 92 ALA A C 1
ATOM 760 O O . ALA A 1 92 ? 7.547 12.977 20.328 1 91.38 92 ALA A O 1
ATOM 761 N N . THR A 1 93 ? 7.434 12 18.234 1 92 93 THR A N 1
ATOM 762 C CA . THR A 1 93 ? 8.312 10.922 18.672 1 92 93 THR A CA 1
ATOM 763 C C . THR A 1 93 ? 9.414 10.672 17.641 1 92 93 THR A C 1
ATOM 765 O O . THR A 1 93 ? 9.18 10.797 16.438 1 92 93 THR A O 1
ATOM 768 N N . GLY A 1 94 ? 10.719 10.461 18.156 1 89.62 94 GLY A N 1
ATOM 769 C CA . GLY A 1 94 ? 11.844 10.172 17.266 1 89.62 94 GLY A CA 1
ATOM 770 C C . GLY A 1 94 ? 12.414 11.414 16.609 1 89.62 94 GLY A C 1
ATOM 771 O O . GLY A 1 94 ? 12.133 12.539 17.031 1 89.62 94 GLY A O 1
ATOM 772 N N . LYS A 1 95 ? 13.328 11.227 15.688 1 93.5 95 LYS A N 1
ATOM 773 C CA . LYS A 1 95 ? 13.969 12.312 14.945 1 93.5 95 LYS A CA 1
ATOM 774 C C . LYS A 1 95 ? 13.312 12.516 13.586 1 93.5 95 LYS A C 1
ATOM 776 O O . LYS A 1 95 ? 12.781 11.57 13 1 93.5 95 LYS A O 1
ATOM 781 N N . ASP A 1 96 ? 13.398 13.781 13.219 1 93.25 96 ASP A N 1
ATOM 782 C CA . ASP A 1 96 ? 12.93 14.062 11.867 1 93.25 96 ASP A CA 1
ATOM 783 C C . ASP A 1 96 ? 13.75 13.305 10.828 1 93.25 96 ASP A C 1
ATOM 785 O O . ASP A 1 96 ? 14.977 13.203 10.953 1 93.25 96 ASP A O 1
ATOM 789 N N . ARG A 1 97 ? 13.086 12.797 9.836 1 95.25 97 ARG A N 1
ATOM 790 C CA . ARG A 1 97 ? 13.75 12.07 8.758 1 95.25 97 ARG A CA 1
ATOM 791 C C . ARG A 1 97 ? 13.758 12.883 7.469 1 95.25 97 ARG A C 1
ATOM 793 O O . ARG A 1 97 ? 12.734 13.438 7.074 1 95.25 97 ARG A O 1
ATOM 800 N N . GLU A 1 98 ? 14.906 12.859 6.867 1 93.44 98 GLU A N 1
ATOM 801 C CA . GLU A 1 98 ? 15.047 13.57 5.598 1 93.44 98 GLU A CA 1
ATOM 802 C C . GLU A 1 98 ? 14.422 12.773 4.453 1 93.44 98 GLU A C 1
ATOM 804 O O . GLU A 1 98 ? 14.539 11.547 4.41 1 93.44 98 GLU A O 1
ATOM 809 N N . ILE A 1 99 ? 13.781 13.508 3.59 1 94 99 ILE A N 1
ATOM 810 C CA . ILE A 1 99 ? 13.195 12.906 2.393 1 94 99 ILE A CA 1
ATOM 811 C C . ILE A 1 99 ? 13.922 13.43 1.154 1 94 99 ILE A C 1
ATOM 813 O O . ILE A 1 99 ? 13.977 14.641 0.92 1 94 99 ILE A O 1
ATOM 817 N N . TYR A 1 100 ? 14.43 12.477 0.323 1 91.69 100 TYR A N 1
ATOM 818 C CA . TYR A 1 100 ? 15.195 12.859 -0.862 1 91.69 100 TYR A CA 1
ATOM 819 C C . TYR A 1 100 ? 14.438 12.5 -2.135 1 91.69 100 TYR A C 1
ATOM 821 O O . TYR A 1 100 ? 13.641 11.555 -2.145 1 91.69 100 TYR A O 1
ATOM 829 N N . LYS A 1 101 ? 14.633 13.375 -3.166 1 86.56 101 LYS A N 1
ATOM 830 C CA . LYS A 1 101 ? 14.07 13.07 -4.48 1 86.56 101 LYS A CA 1
ATOM 831 C C . LYS A 1 101 ? 14.766 11.867 -5.113 1 86.56 101 LYS A C 1
ATOM 833 O O . LYS A 1 101 ? 15.992 11.758 -5.055 1 86.56 101 LYS A O 1
ATOM 838 N N . GLY A 1 102 ? 13.859 10.938 -5.602 1 73.56 102 GLY A N 1
ATOM 839 C CA . GLY A 1 102 ? 14.43 9.789 -6.293 1 73.56 102 GLY A CA 1
ATOM 840 C C . GLY A 1 102 ? 15.156 10.164 -7.57 1 73.56 102 GLY A C 1
ATOM 841 O O . GLY A 1 102 ? 15 11.273 -8.078 1 73.56 102 GLY A O 1
ATOM 842 N N . GLY A 1 103 ? 16 9.391 -8.336 1 63.72 103 GLY A N 1
ATOM 843 C CA . GLY A 1 103 ? 16.547 9.523 -9.672 1 63.72 103 GLY A CA 1
ATOM 844 C C . GLY A 1 103 ? 17.922 10.164 -9.703 1 63.72 103 GLY A C 1
ATOM 845 O O . GLY A 1 103 ? 18.234 10.953 -10.594 1 63.72 103 GLY A O 1
ATOM 846 N N . GLY A 1 104 ? 18.734 10.047 -9.133 1 61.44 104 GLY A N 1
ATOM 847 C CA . GLY A 1 104 ? 20.094 10.57 -9.195 1 61.44 104 GLY A CA 1
ATOM 848 C C . GLY A 1 104 ? 20.25 11.914 -8.508 1 61.44 104 GLY A C 1
ATOM 849 O O . GLY A 1 104 ? 19.312 12.727 -8.508 1 61.44 104 GLY A O 1
ATOM 850 N N . GLY A 1 105 ? 21.375 12.07 -7.738 1 65.06 105 GLY A N 1
ATOM 851 C CA . GLY A 1 105 ? 21.797 13.234 -6.973 1 65.06 105 GLY A CA 1
ATOM 852 C C . GLY A 1 105 ? 20.953 13.469 -5.738 1 65.06 105 GLY A C 1
ATOM 853 O O . GLY A 1 105 ? 19.781 13.078 -5.695 1 65.06 105 GLY A O 1
ATOM 854 N N . ARG A 1 106 ? 21.297 13.273 -4.543 1 77.06 106 ARG A N 1
ATOM 855 C CA . ARG A 1 106 ? 20.641 13.391 -3.244 1 77.06 106 ARG A CA 1
ATOM 856 C C . ARG A 1 106 ? 20.109 14.797 -3.025 1 77.06 106 ARG A C 1
ATOM 858 O O . ARG A 1 106 ? 20.812 15.664 -2.508 1 77.06 106 ARG A O 1
ATOM 865 N N . VAL A 1 107 ? 18.844 15.172 -3.666 1 86.19 107 VAL A N 1
ATOM 866 C CA . VAL A 1 107 ? 18.203 16.453 -3.412 1 86.19 107 VAL A CA 1
ATOM 867 C C . VAL A 1 107 ? 17.203 16.328 -2.273 1 86.19 107 VAL A C 1
ATOM 869 O O . VAL A 1 107 ? 16.266 15.516 -2.352 1 86.19 107 VAL A O 1
ATOM 872 N N . LEU A 1 108 ? 17.422 17.094 -1.249 1 90.5 108 LEU A N 1
ATOM 873 C CA . LEU A 1 108 ? 16.531 17.125 -0.102 1 90.5 108 LEU A CA 1
ATOM 874 C C . LEU A 1 108 ? 15.258 17.906 -0.438 1 90.5 108 LEU A C 1
ATOM 876 O O . LEU A 1 108 ? 15.312 19.078 -0.803 1 90.5 108 LEU A O 1
ATOM 880 N N . VAL A 1 109 ? 14.133 17.188 -0.277 1 91.56 109 VAL A N 1
ATOM 881 C CA . VAL A 1 109 ? 12.906 17.875 -0.689 1 91.56 109 VAL A CA 1
ATOM 882 C C . VAL A 1 109 ? 12.016 18.125 0.529 1 91.56 109 VAL A C 1
ATOM 884 O O . VAL A 1 109 ? 11.133 18.984 0.495 1 91.56 109 VAL A O 1
ATOM 887 N N . GLY A 1 110 ? 12.227 17.281 1.52 1 93.06 110 GLY A N 1
ATOM 888 C CA . GLY A 1 110 ? 11.352 17.484 2.664 1 93.06 110 GLY A CA 1
ATOM 889 C C . GLY A 1 110 ? 11.797 16.719 3.895 1 93.06 110 GLY A C 1
ATOM 890 O O . GLY A 1 110 ? 12.859 16.094 3.893 1 93.06 110 GLY A O 1
ATOM 891 N N . MET A 1 111 ? 10.992 16.891 4.992 1 93.19 111 MET A N 1
ATOM 892 C CA . MET A 1 111 ? 11.203 16.219 6.27 1 93.19 111 MET A CA 1
ATOM 893 C C . MET A 1 111 ? 9.938 15.492 6.715 1 93.19 111 MET A C 1
ATOM 895 O O . MET A 1 111 ? 8.828 15.953 6.449 1 93.19 111 MET A O 1
ATOM 899 N N . LYS A 1 112 ? 10.203 14.438 7.398 1 95.5 112 LYS A N 1
ATOM 900 C CA . LYS A 1 112 ? 9.117 13.656 7.973 1 95.5 112 LYS A CA 1
ATOM 901 C C . LYS A 1 112 ? 9.25 13.555 9.492 1 95.5 112 LYS A C 1
ATOM 903 O O . LYS A 1 112 ? 10.32 13.203 10 1 95.5 112 LYS A O 1
ATOM 908 N N . LYS A 1 113 ? 8.18 13.922 10.117 1 94.19 113 LYS A N 1
ATOM 909 C CA . LYS A 1 113 ? 8.117 13.82 11.57 1 94.19 113 LYS A CA 1
ATOM 910 C C . LYS A 1 113 ? 7.012 12.867 12.016 1 94.19 113 LYS A C 1
ATOM 912 O O . LYS A 1 113 ? 5.914 12.883 11.445 1 94.19 113 LYS A O 1
ATOM 917 N N . THR A 1 114 ? 7.266 12.07 13.039 1 96.12 114 THR A N 1
ATOM 918 C CA . THR A 1 114 ? 6.273 11.125 13.555 1 96.12 114 THR A CA 1
ATOM 919 C C . THR A 1 114 ? 5.68 11.633 14.867 1 96.12 114 THR A C 1
ATOM 921 O O . THR A 1 114 ? 6.41 12.039 15.773 1 96.12 114 THR A O 1
ATOM 924 N N . LEU A 1 115 ? 4.391 11.609 14.922 1 94.31 115 LEU A N 1
ATOM 925 C CA . LEU A 1 115 ? 3.672 12 16.125 1 94.31 115 LEU A CA 1
ATOM 926 C C . LEU A 1 115 ? 2.707 10.906 16.562 1 94.31 115 LEU A C 1
ATOM 928 O O . LEU A 1 115 ? 2.148 10.195 15.727 1 94.31 115 LEU A O 1
ATOM 932 N N . VAL A 1 116 ? 2.541 10.82 17.844 1 96.19 116 VAL A N 1
ATOM 933 C CA . VAL A 1 116 ? 1.592 9.883 18.438 1 96.19 116 VAL A CA 1
ATOM 934 C C . VAL A 1 116 ? 0.531 10.648 19.234 1 96.19 116 VAL A C 1
ATOM 936 O O . VAL A 1 116 ? 0.839 11.633 19.906 1 96.19 116 VAL A O 1
ATOM 939 N N . PHE A 1 117 ? -0.681 10.125 19.203 1 95.81 117 PHE A N 1
ATOM 940 C CA . PHE A 1 117 ? -1.762 10.805 19.922 1 95.81 117 PHE A CA 1
ATOM 941 C C . PHE A 1 117 ? -1.897 10.273 21.344 1 95.81 117 PHE A C 1
ATOM 943 O O . PHE A 1 117 ? -1.888 9.062 21.562 1 95.81 117 PHE A O 1
ATOM 950 N N . TYR A 1 118 ? -1.99 11.195 22.234 1 95.69 118 TYR A N 1
ATOM 951 C CA . TYR A 1 118 ? -2.256 10.883 23.641 1 95.69 118 TYR A CA 1
ATOM 952 C C . TYR A 1 118 ? -3.631 11.391 24.062 1 95.69 118 TYR A C 1
ATOM 954 O O . TYR A 1 118 ? -3.984 12.539 23.797 1 95.69 118 TYR A O 1
ATOM 962 N N . SER A 1 119 ? -4.383 10.539 24.672 1 96.31 119 SER A N 1
ATOM 963 C CA . SER A 1 119 ? -5.68 10.938 25.203 1 96.31 119 SER A CA 1
ATOM 964 C C . SER A 1 119 ? -5.539 11.586 26.578 1 96.31 119 SER A C 1
ATOM 966 O O . SER A 1 119 ? -4.754 11.125 27.406 1 96.31 119 SER A O 1
ATOM 968 N N . GLY A 1 120 ? -6.363 12.758 26.75 1 94.12 120 GLY A N 1
ATOM 969 C CA . GLY A 1 120 ? -6.285 13.484 28.016 1 94.12 120 GLY A CA 1
ATOM 970 C C . GLY A 1 120 ? -5.492 14.773 27.906 1 94.12 120 GLY A C 1
ATOM 971 O O . GLY A 1 120 ? -5.102 15.18 26.812 1 94.12 120 GLY A O 1
ATOM 972 N N . ARG A 1 121 ? -5.27 15.43 29.047 1 87.94 121 ARG A N 1
ATOM 973 C CA . ARG A 1 121 ? -4.598 16.734 29.047 1 87.94 121 ARG A CA 1
ATOM 974 C C . ARG A 1 121 ? -3.082 16.562 29.125 1 87.94 121 ARG A C 1
ATOM 976 O O . ARG A 1 121 ? -2.578 15.703 29.844 1 87.94 121 ARG A O 1
ATOM 983 N N . ALA A 1 122 ? -2.418 17.266 28.25 1 83.94 122 ALA A N 1
ATOM 984 C CA . ALA A 1 122 ? -0.958 17.25 28.266 1 83.94 122 ALA A CA 1
ATOM 985 C C . ALA A 1 122 ? -0.426 17.734 29.609 1 83.94 122 ALA A C 1
ATOM 987 O O . ALA A 1 122 ? -1.012 18.625 30.234 1 83.94 122 ALA A O 1
ATOM 988 N N . PRO A 1 123 ? 0.587 17.172 30.078 1 84.19 123 PRO A N 1
ATOM 989 C CA . PRO A 1 123 ? 1.481 16.141 29.531 1 84.19 123 PRO A CA 1
ATOM 990 C C . PRO A 1 123 ? 1.177 14.75 30.062 1 84.19 123 PRO A C 1
ATOM 992 O O . PRO A 1 123 ? 1.979 13.828 29.891 1 84.19 123 PRO A O 1
ATOM 995 N N . LYS A 1 124 ? 0.052 14.617 30.844 1 88.69 124 LYS A N 1
ATOM 996 C CA . LYS A 1 124 ? -0.216 13.367 31.547 1 88.69 124 LYS A CA 1
ATOM 997 C C . LYS A 1 124 ? -1.23 12.516 30.797 1 88.69 124 LYS A C 1
ATOM 999 O O . LYS A 1 124 ? -2 11.773 31.406 1 88.69 124 LYS A O 1
ATOM 1004 N N . GLY A 1 125 ? -1.288 12.602 29.516 1 93.62 125 GLY A N 1
ATOM 1005 C CA . GLY A 1 125 ? -2.246 11.812 28.766 1 93.62 125 GLY A CA 1
ATOM 1006 C C . GLY A 1 125 ? -1.809 10.375 28.547 1 93.62 125 GLY A C 1
ATOM 1007 O O . GLY A 1 125 ? -0.696 10 28.922 1 93.62 125 GLY A O 1
ATOM 1008 N N . GLU A 1 126 ? -2.723 9.516 28.016 1 96.88 126 GLU A N 1
ATOM 1009 C CA . GLU A 1 126 ? -2.469 8.109 27.719 1 96.88 126 GLU A CA 1
ATOM 1010 C C . GLU A 1 126 ? -2.201 7.891 26.234 1 96.88 126 GLU A C 1
ATOM 1012 O O . GLU A 1 126 ? -2.967 8.359 25.391 1 96.88 126 GLU A O 1
ATOM 1017 N N . LYS A 1 127 ? -1.163 7.16 26.062 1 96.25 127 LYS A N 1
ATOM 1018 C CA . LYS A 1 127 ? -0.777 6.867 24.688 1 96.25 127 LYS A CA 1
ATOM 1019 C C . LYS A 1 127 ? -1.851 6.047 23.969 1 96.25 127 LYS A C 1
ATOM 1021 O O . LYS A 1 127 ? -2.41 5.113 24.562 1 96.25 127 LYS A O 1
ATOM 1026 N N . THR A 1 128 ? -2.176 6.426 22.75 1 97.19 128 THR A N 1
ATOM 1027 C CA . THR A 1 128 ? -3.113 5.664 21.938 1 97.19 128 THR A CA 1
ATOM 1028 C C . THR A 1 128 ? -2.398 5.012 20.75 1 97.19 128 THR A C 1
ATOM 1030 O O . THR A 1 128 ? -1.172 5.078 20.641 1 97.19 128 THR A O 1
ATOM 1033 N N . SER A 1 129 ? -3.18 4.383 19.891 1 97.56 129 SER A N 1
ATOM 1034 C CA . SER A 1 129 ? -2.594 3.691 18.75 1 97.56 129 SER A CA 1
ATOM 1035 C C . SER A 1 129 ? -2.562 4.59 17.516 1 97.56 129 SER A C 1
ATOM 1037 O O . SER A 1 129 ? -2.098 4.176 16.453 1 97.56 129 SER A O 1
ATOM 1039 N N . TRP A 1 130 ? -3.014 5.824 17.703 1 97.12 130 TRP A N 1
ATOM 1040 C CA . TRP A 1 130 ? -3.059 6.727 16.547 1 97.12 130 TRP A CA 1
ATOM 1041 C C . TRP A 1 130 ? -1.688 7.34 16.281 1 97.12 130 TRP A C 1
ATOM 1043 O O . TRP A 1 130 ? -1.054 7.875 17.203 1 97.12 130 TRP A O 1
ATOM 1053 N N . VAL A 1 131 ? -1.219 7.238 15.055 1 97.12 131 VAL A N 1
ATOM 1054 C CA . VAL A 1 131 ? 0.08 7.75 14.633 1 97.12 131 VAL A CA 1
ATOM 1055 C C . VAL A 1 131 ? -0.097 8.695 13.453 1 97.12 131 VAL A C 1
ATOM 1057 O O . VAL A 1 131 ? -0.871 8.414 12.531 1 97.12 131 VAL A O 1
ATOM 1060 N N . MET A 1 132 ? 0.624 9.75 13.508 1 95.69 132 MET A N 1
ATOM 1061 C CA . MET A 1 132 ? 0.638 10.719 12.422 1 95.69 132 MET A CA 1
ATOM 1062 C C . MET A 1 132 ? 2.049 10.898 11.867 1 95.69 132 MET A C 1
ATOM 1064 O O . MET A 1 132 ? 3.008 11.023 12.633 1 95.69 132 MET A O 1
ATOM 1068 N N . HIS A 1 133 ? 2.184 10.852 10.578 1 96.44 133 HIS A N 1
ATOM 1069 C CA . HIS A 1 133 ? 3.377 11.352 9.898 1 96.44 133 HIS A CA 1
ATOM 1070 C C . HIS A 1 133 ? 3.133 12.719 9.281 1 96.44 133 HIS A C 1
ATOM 1072 O O . HIS A 1 133 ? 2.227 12.883 8.461 1 96.44 133 HIS A O 1
ATOM 1078 N N . GLU A 1 134 ? 3.893 13.602 9.727 1 93.88 134 GLU A N 1
ATOM 1079 C CA . GLU A 1 134 ? 3.832 14.953 9.18 1 93.88 134 GLU A CA 1
ATOM 1080 C C . GLU A 1 134 ? 4.945 15.188 8.164 1 93.88 134 GLU A C 1
ATOM 1082 O O . GLU A 1 134 ? 6.109 14.883 8.43 1 93.88 134 GLU A O 1
ATOM 1087 N N . PHE A 1 135 ? 4.566 15.773 7.059 1 94.62 135 PHE A N 1
ATOM 1088 C CA . PHE A 1 135 ? 5.496 16.047 5.973 1 94.62 135 PHE A CA 1
ATOM 1089 C C . PHE A 1 135 ? 5.652 17.547 5.762 1 94.62 135 PHE A C 1
ATOM 1091 O O . PHE A 1 135 ? 4.664 18.266 5.555 1 94.62 135 PHE A O 1
ATOM 1098 N N . ARG A 1 136 ? 6.852 17.969 5.805 1 90.75 136 ARG A N 1
ATOM 1099 C CA . ARG A 1 136 ? 7.145 19.391 5.59 1 90.75 136 ARG A CA 1
ATOM 1100 C C . ARG A 1 136 ? 8.062 19.578 4.387 1 90.75 136 ARG A C 1
ATOM 1102 O O . ARG A 1 136 ? 8.992 18.797 4.176 1 90.75 136 ARG A O 1
ATOM 1109 N N . LEU A 1 137 ? 7.734 20.562 3.686 1 89.12 137 LEU A N 1
ATOM 1110 C CA . LEU A 1 137 ? 8.57 20.906 2.539 1 89.12 137 LEU A CA 1
ATOM 1111 C C . LEU A 1 137 ? 9.914 21.469 2.996 1 89.12 137 LEU A C 1
ATOM 1113 O O . LEU A 1 137 ? 9.969 22.25 3.945 1 89.12 137 LEU A O 1
ATOM 1117 N N . GLN A 1 138 ? 10.914 20.641 2.469 1 79.94 138 GLN A N 1
ATOM 1118 C CA . GLN A 1 138 ? 12.266 21.156 2.693 1 79.94 138 GLN A CA 1
ATOM 1119 C C . GLN A 1 138 ? 12.992 21.391 1.371 1 79.94 138 GLN A C 1
ATOM 1121 O O . GLN A 1 138 ? 12.883 20.594 0.446 1 79.94 138 GLN A O 1
ATOM 1126 N N . GLY A 1 139 ? 13.164 22.547 0.874 1 69.12 139 GLY A N 1
ATOM 1127 C CA . GLY A 1 139 ? 13.938 22.734 -0.346 1 69.12 139 GLY A CA 1
ATOM 1128 C C . GLY A 1 139 ? 13.836 24.125 -0.917 1 69.12 139 GLY A C 1
ATOM 1129 O O . GLY A 1 139 ? 13.156 24.984 -0.353 1 69.12 139 GLY A O 1
ATOM 1130 N N . TYR A 1 140 ? 14.766 24.172 -1.92 1 59.88 140 TYR A N 1
ATOM 1131 C CA . TYR A 1 140 ? 15.078 25.484 -2.486 1 59.88 140 TYR A CA 1
ATOM 1132 C C . TYR A 1 140 ? 14.172 25.797 -3.672 1 59.88 140 TYR A C 1
ATOM 1134 O O . TYR A 1 140 ? 13.805 24.906 -4.434 1 59.88 140 TYR A O 1
ATOM 1142 N N . SER A 1 141 ? 13.125 26.5 -3.357 1 61.22 141 SER A N 1
ATOM 1143 C CA . SER A 1 141 ? 12.508 27.062 -4.562 1 61.22 141 SER A CA 1
ATOM 1144 C C . SER A 1 141 ? 13.281 28.281 -5.066 1 61.22 141 SER A C 1
ATOM 1146 O O . SER A 1 141 ? 13.75 29.094 -4.273 1 61.22 141 SER A O 1
ATOM 1148 N N . THR A 1 142 ? 13.531 28.141 -6.234 1 60.41 142 THR A N 1
ATOM 1149 C CA . THR A 1 142 ? 14.156 29.297 -6.844 1 60.41 142 THR A CA 1
ATOM 1150 C C . THR A 1 142 ? 13.219 30.5 -6.828 1 60.41 142 THR A C 1
ATOM 1152 O O . THR A 1 142 ? 13.656 31.641 -6.98 1 60.41 142 THR A O 1
ATOM 1155 N N . LEU A 1 143 ? 11.938 30.219 -6.648 1 63.69 143 LEU A N 1
ATOM 1156 C CA . LEU A 1 143 ? 10.984 31.312 -6.648 1 63.69 143 LEU A CA 1
ATOM 1157 C C . LEU A 1 143 ? 10.836 31.906 -5.246 1 63.69 143 LEU A C 1
ATOM 1159 O O . LEU A 1 143 ? 10.484 31.188 -4.305 1 63.69 143 LEU A O 1
ATOM 1163 N N . PRO A 1 144 ? 11.188 33.125 -5.133 1 66.94 144 PRO A N 1
ATOM 1164 C CA . PRO A 1 144 ? 11.18 33.781 -3.82 1 66.94 144 PRO A CA 1
ATOM 1165 C C . PRO A 1 144 ? 9.844 33.625 -3.092 1 66.94 144 PRO A C 1
ATOM 1167 O O . PRO A 1 144 ? 9.82 33.438 -1.874 1 66.94 144 PRO A O 1
ATOM 1170 N N . TYR A 1 145 ? 8.805 33.719 -3.885 1 67.12 145 TYR A N 1
ATOM 1171 C CA . TYR A 1 145 ? 7.52 33.656 -3.199 1 67.12 145 TYR A CA 1
ATOM 1172 C C . TYR A 1 145 ? 7.246 32.281 -2.643 1 67.12 145 TYR A C 1
ATOM 1174 O O . TYR A 1 145 ? 6.605 32.125 -1.598 1 67.12 145 TYR A O 1
ATOM 1182 N N . ILE A 1 146 ? 7.711 31.281 -3.281 1 63.69 146 ILE A N 1
ATOM 1183 C CA . ILE A 1 146 ? 7.547 29.922 -2.779 1 63.69 146 ILE A CA 1
ATOM 1184 C C . ILE A 1 146 ? 8.43 29.719 -1.552 1 63.69 146 ILE A C 1
ATOM 1186 O O . ILE A 1 146 ? 8.023 29.062 -0.587 1 63.69 146 ILE A O 1
ATOM 1190 N N . ARG A 1 147 ? 9.477 30.375 -1.681 1 66.88 147 ARG A N 1
ATOM 1191 C CA . ARG A 1 147 ? 10.391 30.281 -0.542 1 66.88 147 ARG A CA 1
ATOM 1192 C C . ARG A 1 147 ? 9.758 30.891 0.708 1 66.88 147 ARG A C 1
ATOM 1194 O O . ARG A 1 147 ? 9.891 30.344 1.805 1 66.88 147 ARG A O 1
ATOM 1201 N N . THR A 1 148 ? 9.156 32.031 0.492 1 65.81 148 THR A N 1
ATOM 1202 C CA . THR A 1 148 ? 8.484 32.688 1.605 1 65.81 148 THR A CA 1
ATOM 1203 C C . THR A 1 148 ? 7.344 31.828 2.143 1 65.81 148 THR A C 1
ATOM 1205 O O . THR A 1 148 ? 7.137 31.75 3.355 1 65.81 148 THR A O 1
ATOM 1208 N N . ARG A 1 149 ? 6.703 31.172 1.205 1 65.69 149 ARG A N 1
ATOM 1209 C CA . ARG A 1 149 ? 5.578 30.328 1.604 1 65.69 149 ARG A CA 1
ATOM 1210 C C . ARG A 1 149 ? 6.059 29.094 2.344 1 65.69 149 ARG A C 1
ATOM 1212 O O . ARG A 1 149 ? 5.422 28.641 3.303 1 65.69 149 ARG A O 1
ATOM 1219 N N . ILE A 1 150 ? 7.121 28.656 1.806 1 63.56 150 ILE A N 1
ATOM 1220 C CA . ILE A 1 150 ? 7.723 27.516 2.473 1 63.56 150 ILE A CA 1
ATOM 1221 C C . ILE A 1 150 ? 8.156 27.906 3.883 1 63.56 150 ILE A C 1
ATOM 1223 O O . ILE A 1 150 ? 7.918 27.172 4.844 1 63.56 150 ILE A O 1
ATOM 1227 N N . LYS A 1 151 ? 8.734 29.078 3.879 1 61.94 151 LYS A N 1
ATOM 1228 C CA . LYS A 1 151 ? 9.219 29.594 5.16 1 61.94 151 LYS A CA 1
ATOM 1229 C C . LYS A 1 151 ? 8.062 29.875 6.113 1 61.94 151 LYS A C 1
ATOM 1231 O O . LYS A 1 151 ? 8.172 29.641 7.316 1 61.94 151 LYS A O 1
ATOM 1236 N N . ASN A 1 152 ? 7.051 30.328 5.41 1 60.31 152 ASN A N 1
ATOM 1237 C CA . ASN A 1 152 ? 5.941 30.688 6.281 1 60.31 152 ASN A CA 1
ATOM 1238 C C . ASN A 1 152 ? 5.105 29.469 6.664 1 60.31 152 ASN A C 1
ATOM 1240 O O . ASN A 1 152 ? 4.266 29.547 7.562 1 60.31 152 ASN A O 1
ATOM 1244 N N . GLY A 1 153 ? 5.59 28.328 6.145 1 60.97 153 GLY A N 1
ATOM 1245 C CA . GLY A 1 153 ? 5.098 27.047 6.617 1 60.97 153 GLY A CA 1
ATOM 1246 C C . GLY A 1 153 ? 3.584 26.938 6.578 1 60.97 153 GLY A C 1
ATOM 1247 O O . GLY A 1 153 ? 2.971 26.422 7.512 1 60.97 153 GLY A O 1
ATOM 1248 N N . LEU A 1 154 ? 2.926 27.297 5.441 1 70.69 154 LEU A N 1
ATOM 1249 C CA . LEU A 1 154 ? 1.477 27.438 5.539 1 70.69 154 LEU A CA 1
ATOM 1250 C C . LEU A 1 154 ? 0.794 26.078 5.492 1 70.69 154 LEU A C 1
ATOM 1252 O O . LEU A 1 154 ? -0.163 25.828 6.227 1 70.69 154 LEU A O 1
ATOM 1256 N N . TYR A 1 155 ? 1.419 25.156 4.758 1 86.75 155 TYR A N 1
ATOM 1257 C CA . TYR A 1 155 ? 0.756 23.859 4.672 1 86.75 155 TYR A CA 1
ATOM 1258 C C . TYR A 1 155 ? 1.748 22.719 4.895 1 86.75 155 TYR A C 1
ATOM 1260 O O . TYR A 1 155 ? 2.9 22.812 4.461 1 86.75 155 TYR A O 1
ATOM 1268 N N . VAL A 1 156 ? 1.335 21.75 5.582 1 91.12 156 VAL A N 1
ATOM 1269 C CA . VAL A 1 156 ? 2.061 20.484 5.73 1 91.12 156 VAL A CA 1
ATOM 1270 C C . VAL A 1 156 ? 1.19 19.328 5.254 1 91.12 156 VAL A C 1
ATOM 1272 O O . VAL A 1 156 ? -0.033 19.453 5.172 1 91.12 156 VAL A O 1
ATOM 1275 N N . GLY A 1 157 ? 1.858 18.297 4.84 1 94.12 157 GLY A N 1
ATOM 1276 C CA . GLY A 1 157 ? 1.153 17.047 4.602 1 94.12 157 GLY A CA 1
ATOM 1277 C C . GLY A 1 157 ? 1.131 16.125 5.812 1 94.12 157 GLY A C 1
ATOM 1278 O O . GLY A 1 157 ? 2.074 16.109 6.605 1 94.12 157 GLY A O 1
ATOM 1279 N N . SER A 1 158 ? 0.04 15.352 5.879 1 95.56 158 SER A N 1
ATOM 1280 C CA . SER A 1 158 ? -0.044 14.414 6.996 1 95.56 158 SER A CA 1
ATOM 1281 C C . SER A 1 158 ? -0.643 13.086 6.555 1 95.56 158 SER A C 1
ATOM 1283 O O . SER A 1 158 ? -1.529 13.047 5.699 1 95.56 158 SER A O 1
ATOM 1285 N N . SER A 1 159 ? -0.172 12.094 7.098 1 96.94 159 SER A N 1
ATOM 1286 C CA . SER A 1 159 ? -0.812 10.781 7.035 1 96.94 159 SER A CA 1
ATOM 1287 C C . SER A 1 159 ? -1.17 10.273 8.422 1 96.94 159 SER A C 1
ATOM 1289 O O . SER A 1 159 ? -0.371 10.383 9.359 1 96.94 159 SER A O 1
ATOM 1291 N N . ILE A 1 160 ? -2.367 9.773 8.547 1 96.38 160 ILE A N 1
ATOM 1292 C CA . ILE A 1 160 ? -2.869 9.312 9.836 1 96.38 160 ILE A CA 1
ATOM 1293 C C . ILE A 1 160 ? -3.246 7.836 9.75 1 96.38 160 ILE A C 1
ATOM 1295 O O . ILE A 1 160 ? -3.857 7.402 8.773 1 96.38 160 ILE A O 1
ATOM 1299 N N . ARG A 1 161 ? -2.844 7.113 10.797 1 96.81 161 ARG A N 1
ATOM 1300 C CA . ARG A 1 161 ? -3.201 5.699 10.852 1 96.81 161 ARG A CA 1
ATOM 1301 C C . ARG A 1 161 ? -3.277 5.207 12.289 1 96.81 161 ARG A C 1
ATOM 1303 O O . ARG A 1 161 ? -2.867 5.91 13.219 1 96.81 161 ARG A O 1
ATOM 1310 N N . THR A 1 162 ? -3.906 4.047 12.414 1 94.56 162 THR A N 1
ATOM 1311 C CA . THR A 1 162 ? -3.863 3.354 13.695 1 94.56 162 THR A CA 1
ATOM 1312 C C . THR A 1 162 ? -2.9 2.172 13.641 1 94.56 162 THR A C 1
ATOM 1314 O O . THR A 1 162 ? -2.852 1.451 12.641 1 94.56 162 THR A O 1
ATOM 1317 N N . LYS A 1 163 ? -1.906 2.105 14.539 1 83.62 163 LYS A N 1
ATOM 1318 C CA . LYS A 1 163 ? -1.051 0.925 14.625 1 83.62 163 LYS A CA 1
ATOM 1319 C C . LYS A 1 163 ? -1.838 -0.29 15.109 1 83.62 163 LYS A C 1
ATOM 1321 O O . LYS A 1 163 ? -2.5 -0.235 16.141 1 83.62 163 LYS A O 1
ATOM 1326 N N . GLY A 1 164 ? -2.246 -1.287 14.344 1 60.91 164 GLY A N 1
ATOM 1327 C CA . GLY A 1 164 ? -2.895 -2.516 14.773 1 60.91 164 GLY A CA 1
ATOM 1328 C C . GLY A 1 164 ? -1.919 -3.557 15.297 1 60.91 164 GLY A C 1
ATOM 1329 O O . GLY A 1 164 ? -0.714 -3.457 15.055 1 60.91 164 GLY A O 1
ATOM 1330 N N . MET B 1 1 ? -9.078 -9.109 -27.109 1 20.64 1 MET B N 1
ATOM 1331 C CA . MET B 1 1 ? -7.797 -8.859 -26.453 1 20.64 1 MET B CA 1
ATOM 1332 C C . MET B 1 1 ? -7.781 -7.488 -25.781 1 20.64 1 MET B C 1
ATOM 1334 O O . MET B 1 1 ? -7.629 -6.469 -26.469 1 20.64 1 MET B O 1
ATOM 1338 N N . ALA B 1 2 ? -8.711 -7.113 -25.031 1 30.08 2 ALA B N 1
ATOM 1339 C CA . ALA B 1 2 ? -9.031 -5.77 -24.562 1 30.08 2 ALA B CA 1
ATOM 1340 C C . ALA B 1 2 ? -7.766 -4.988 -24.219 1 30.08 2 ALA B C 1
ATOM 1342 O O . ALA B 1 2 ? -6.812 -5.543 -23.672 1 30.08 2 ALA B O 1
ATOM 1343 N N . ASP B 1 3 ? -7.246 -4.113 -25.031 1 35.41 3 ASP B N 1
ATOM 1344 C CA . ASP B 1 3 ? -6.16 -3.139 -25.094 1 35.41 3 ASP B CA 1
ATOM 1345 C C . ASP B 1 3 ? -5.734 -2.709 -23.688 1 35.41 3 ASP B C 1
ATOM 1347 O O . ASP B 1 3 ? -6.574 -2.523 -22.812 1 35.41 3 ASP B O 1
ATOM 1351 N N . ALA B 1 4 ? -4.602 -3.178 -23.156 1 41.22 4 ALA B N 1
ATOM 1352 C CA . ALA B 1 4 ? -3.988 -2.795 -21.875 1 41.22 4 ALA B CA 1
ATOM 1353 C C . ALA B 1 4 ? -4.297 -1.339 -21.547 1 41.22 4 ALA B C 1
ATOM 1355 O O . ALA B 1 4 ? -3.641 -0.424 -22.047 1 41.22 4 ALA B O 1
ATOM 1356 N N . ASP B 1 5 ? -5.465 -0.901 -21.656 1 47.31 5 ASP B N 1
ATOM 1357 C CA . ASP B 1 5 ? -5.906 0.474 -21.438 1 47.31 5 ASP B CA 1
ATOM 1358 C C . ASP B 1 5 ? -5.152 1.11 -20.281 1 47.31 5 ASP B C 1
ATOM 1360 O O . ASP B 1 5 ? -5.102 0.546 -19.172 1 47.31 5 ASP B O 1
ATOM 1364 N N . SER B 1 6 ? -3.984 1.727 -20.703 1 57.66 6 SER B N 1
ATOM 1365 C CA . SER B 1 6 ? -3.02 2.471 -19.891 1 57.66 6 SER B CA 1
ATOM 1366 C C . SER B 1 6 ? -3.709 3.23 -18.766 1 57.66 6 SER B C 1
ATOM 1368 O O . SER B 1 6 ? -4.508 4.137 -19.016 1 57.66 6 SER B O 1
ATOM 1370 N N . LEU B 1 7 ? -4.113 2.381 -17.766 1 68.38 7 LEU B N 1
ATOM 1371 C CA . LEU B 1 7 ? -4.668 3.082 -16.609 1 68.38 7 LEU B CA 1
ATOM 1372 C C . LEU B 1 7 ? -3.695 4.141 -16.109 1 68.38 7 LEU B C 1
ATOM 1374 O O . LEU B 1 7 ? -2.529 3.844 -15.836 1 68.38 7 LEU B O 1
ATOM 1378 N N . PHE B 1 8 ? -3.91 5.305 -16.594 1 79.75 8 PHE B N 1
ATOM 1379 C CA . PHE B 1 8 ? -3.115 6.391 -16.031 1 79.75 8 PHE B CA 1
ATOM 1380 C C . PHE B 1 8 ? -3.52 6.66 -14.594 1 79.75 8 PHE B C 1
ATOM 1382 O O . PHE B 1 8 ? -4.676 6.984 -14.312 1 79.75 8 PHE B O 1
ATOM 1389 N N . LEU B 1 9 ? -2.607 6.223 -13.742 1 85.44 9 LEU B N 1
ATOM 1390 C CA . LEU B 1 9 ? -2.865 6.496 -12.328 1 85.44 9 LEU B CA 1
ATOM 1391 C C . LEU B 1 9 ? -2.105 7.734 -11.867 1 85.44 9 LEU B C 1
ATOM 1393 O O . LEU B 1 9 ? -0.932 7.91 -12.211 1 85.44 9 LEU B O 1
ATOM 1397 N N . PRO B 1 10 ? -2.754 8.594 -11.242 1 88.56 10 PRO B N 1
ATOM 1398 C CA . PRO B 1 10 ? -2.033 9.734 -10.656 1 88.56 10 PRO B CA 1
ATOM 1399 C C . PRO B 1 10 ? -0.923 9.297 -9.703 1 88.56 10 PRO B C 1
ATOM 1401 O O . PRO B 1 10 ? -0.933 8.164 -9.211 1 88.56 10 PRO B O 1
ATOM 1404 N N . PRO B 1 11 ? 0.065 10.172 -9.492 1 91.12 11 PRO B N 1
ATOM 1405 C CA . PRO B 1 11 ? 1.139 9.828 -8.562 1 91.12 11 PRO B CA 1
ATOM 1406 C C . PRO B 1 11 ? 0.615 9.367 -7.203 1 91.12 11 PRO B C 1
ATOM 1408 O O . PRO B 1 11 ? -0.321 9.961 -6.66 1 91.12 11 PRO B O 1
ATOM 1411 N N . GLY B 1 12 ? 1.207 8.266 -6.824 1 93.81 12 GLY B N 1
ATOM 1412 C CA . GLY B 1 12 ? 0.852 7.766 -5.504 1 93.81 12 GLY B CA 1
ATOM 1413 C C . GLY B 1 12 ? -0.185 6.66 -5.543 1 93.81 12 GLY B C 1
ATOM 1414 O O . GLY B 1 12 ? -0.366 5.938 -4.559 1 93.81 12 GLY B O 1
ATOM 1415 N N . PHE B 1 13 ? -0.998 6.617 -6.613 1 92.88 13 PHE B N 1
ATOM 1416 C CA . PHE B 1 13 ? -1.927 5.504 -6.777 1 92.88 13 PHE B CA 1
ATOM 1417 C C . PHE B 1 13 ? -1.216 4.285 -7.348 1 92.88 13 PHE B C 1
ATOM 1419 O O . PHE B 1 13 ? -0.458 4.398 -8.312 1 92.88 13 PHE B O 1
ATOM 1426 N N . ARG B 1 14 ? -1.435 3.23 -6.719 1 93.69 14 ARG B N 1
ATOM 1427 C CA . ARG B 1 14 ? -0.785 2.004 -7.172 1 93.69 14 ARG B CA 1
ATOM 1428 C C . ARG B 1 14 ? -1.656 0.786 -6.887 1 93.69 14 ARG B C 1
ATOM 1430 O O . ARG B 1 14 ? -2.639 0.877 -6.148 1 93.69 14 ARG B O 1
ATOM 1437 N N . PHE B 1 15 ? -1.287 -0.268 -7.512 1 94.69 15 PHE B N 1
ATOM 1438 C CA . PHE B 1 15 ? -1.937 -1.545 -7.238 1 94.69 15 PHE B CA 1
ATOM 1439 C C . PHE B 1 15 ? -1.419 -2.146 -5.938 1 94.69 15 PHE B C 1
ATOM 1441 O O . PHE B 1 15 ? -0.263 -2.57 -5.859 1 94.69 15 PHE B O 1
ATOM 1448 N N . HIS B 1 16 ? -2.176 -2.078 -4.918 1 94 16 HIS B N 1
ATOM 1449 C CA . HIS B 1 16 ? -1.897 -2.572 -3.572 1 94 16 HIS B CA 1
ATOM 1450 C C . HIS B 1 16 ? -3.098 -3.322 -3.004 1 94 16 HIS B C 1
ATOM 1452 O O . HIS B 1 16 ? -3.713 -2.873 -2.033 1 94 16 HIS B O 1
ATOM 1458 N N . PRO B 1 17 ? -3.359 -4.492 -3.543 1 95.69 17 PRO B N 1
ATOM 1459 C CA . PRO B 1 17 ? -4.566 -5.23 -3.166 1 95.69 17 PRO B CA 1
ATOM 1460 C C . PRO B 1 17 ? -4.426 -5.953 -1.83 1 95.69 17 PRO B C 1
ATOM 1462 O O . PRO B 1 17 ? -3.311 -6.301 -1.428 1 95.69 17 PRO B O 1
ATOM 1465 N N . THR B 1 18 ? -5.605 -6.102 -1.183 1 94.5 18 THR B N 1
ATOM 1466 C CA . THR B 1 18 ? -5.645 -7.051 -0.076 1 94.5 18 THR B CA 1
ATOM 1467 C C . THR B 1 18 ? -5.637 -8.484 -0.594 1 94.5 18 THR B C 1
ATOM 1469 O O . THR B 1 18 ? -5.898 -8.727 -1.774 1 94.5 18 THR B O 1
ATOM 1472 N N . ASP B 1 19 ? -5.363 -9.383 0.313 1 95.75 19 ASP B N 1
ATOM 1473 C CA . ASP B 1 19 ? -5.418 -10.797 -0.048 1 95.75 19 ASP B CA 1
ATOM 1474 C C . ASP B 1 19 ? -6.793 -11.172 -0.594 1 95.75 19 ASP B C 1
ATOM 1476 O O . ASP B 1 19 ? -6.898 -11.891 -1.587 1 95.75 19 ASP B O 1
ATOM 1480 N N . GLU B 1 20 ? -7.785 -10.664 0.001 1 93.44 20 GLU B N 1
ATOM 1481 C CA . GLU B 1 20 ? -9.148 -10.953 -0.428 1 93.44 20 GLU B CA 1
ATOM 1482 C C . GLU B 1 20 ? -9.414 -10.422 -1.834 1 93.44 20 GLU B C 1
ATOM 1484 O O . GLU B 1 20 ? -10.062 -11.094 -2.645 1 93.44 20 GLU B O 1
ATOM 1489 N N . GLU B 1 21 ? -8.961 -9.297 -2.064 1 95.12 21 GLU B N 1
ATOM 1490 C CA . GLU B 1 21 ? -9.188 -8.68 -3.371 1 95.12 21 GLU B CA 1
ATOM 1491 C C . GLU B 1 21 ? -8.5 -9.477 -4.477 1 95.12 21 GLU B C 1
ATOM 1493 O O . GLU B 1 21 ? -9.039 -9.609 -5.578 1 95.12 21 GLU B O 1
ATOM 1498 N N . ILE B 1 22 ? -7.332 -9.984 -4.203 1 96.19 22 ILE B N 1
ATOM 1499 C CA . ILE B 1 22 ? -6.621 -10.805 -5.18 1 96.19 22 ILE B CA 1
ATOM 1500 C C . ILE B 1 22 ? -7.469 -12.023 -5.547 1 96.19 22 ILE B C 1
ATOM 1502 O O . ILE B 1 22 ? -7.582 -12.375 -6.723 1 96.19 22 ILE B O 1
ATOM 1506 N N . ILE B 1 23 ? -8.062 -12.539 -4.566 1 93.69 23 ILE B N 1
ATOM 1507 C CA . ILE B 1 23 ? -8.828 -13.766 -4.762 1 93.69 23 ILE B CA 1
ATOM 1508 C C . ILE B 1 23 ? -10.156 -13.43 -5.441 1 93.69 23 ILE B C 1
ATOM 1510 O O . ILE B 1 23 ? -10.453 -13.953 -6.52 1 93.69 23 ILE B O 1
ATOM 1514 N N . VAL B 1 24 ? -10.953 -12.492 -4.918 1 92.12 24 VAL B N 1
ATOM 1515 C CA . VAL B 1 24 ? -12.352 -12.281 -5.273 1 92.12 24 VAL B CA 1
ATOM 1516 C C . VAL B 1 24 ? -12.438 -11.508 -6.586 1 92.12 24 VAL B C 1
ATOM 1518 O O . VAL B 1 24 ? -13.289 -11.797 -7.43 1 92.12 24 VAL B O 1
ATOM 1521 N N . HIS B 1 25 ? -11.523 -10.664 -6.824 1 94.69 25 HIS B N 1
ATOM 1522 C CA . HIS B 1 25 ? -11.703 -9.781 -7.969 1 94.69 25 HIS B CA 1
ATOM 1523 C C . HIS B 1 25 ? -10.797 -10.188 -9.125 1 94.69 25 HIS B C 1
ATOM 1525 O O . HIS B 1 25 ? -11.023 -9.789 -10.273 1 94.69 25 HIS B O 1
ATOM 1531 N N . TYR B 1 26 ? -9.805 -11.016 -8.828 1 95.62 26 TYR B N 1
ATOM 1532 C CA . TYR B 1 26 ? -8.867 -11.305 -9.906 1 95.62 26 TYR B CA 1
ATOM 1533 C C . TYR B 1 26 ? -8.766 -12.805 -10.156 1 95.62 26 TYR B C 1
ATOM 1535 O O . TYR B 1 26 ? -9.094 -13.289 -11.242 1 95.62 26 TYR B O 1
ATOM 1543 N N . LEU B 1 27 ? -8.367 -13.523 -9.148 1 93.62 27 LEU B N 1
ATOM 1544 C CA . LEU B 1 27 ? -8.141 -14.953 -9.352 1 93.62 27 LEU B CA 1
ATOM 1545 C C . LEU B 1 27 ? -9.438 -15.664 -9.711 1 93.62 27 LEU B C 1
ATOM 1547 O O . LEU B 1 27 ? -9.453 -16.531 -10.586 1 93.62 27 LEU B O 1
ATOM 1551 N N . GLN B 1 28 ? -10.484 -15.336 -8.992 1 90.38 28 GLN B N 1
ATOM 1552 C CA . GLN B 1 28 ? -11.773 -15.961 -9.289 1 90.38 28 GLN B CA 1
ATOM 1553 C C . GLN B 1 28 ? -12.172 -15.734 -10.742 1 90.38 28 GLN B C 1
ATOM 1555 O O . GLN B 1 28 ? -12.68 -16.641 -11.398 1 90.38 28 GLN B O 1
ATOM 1560 N N . ARG B 1 29 ? -11.938 -14.594 -11.227 1 90.69 29 ARG B N 1
ATOM 1561 C CA . ARG B 1 29 ? -12.273 -14.273 -12.609 1 90.69 29 ARG B CA 1
ATOM 1562 C C . ARG B 1 29 ? -11.375 -15.047 -13.578 1 90.69 29 ARG B C 1
ATOM 1564 O O . ARG B 1 29 ? -11.852 -15.547 -14.602 1 90.69 29 ARG B O 1
ATOM 1571 N N . LYS B 1 30 ? -10.117 -15.133 -13.258 1 92 30 LYS B N 1
ATOM 1572 C CA . LYS B 1 30 ? -9.172 -15.859 -14.094 1 92 30 LYS B CA 1
ATOM 1573 C C . LYS B 1 30 ? -9.547 -17.344 -14.18 1 92 30 LYS B C 1
ATOM 1575 O O . LYS B 1 30 ? -9.492 -17.938 -15.258 1 92 30 LYS B O 1
ATOM 1580 N N . VAL B 1 31 ? -9.906 -17.859 -13.047 1 87.75 31 VAL B N 1
ATOM 1581 C CA . VAL B 1 31 ? -10.273 -19.266 -13 1 87.75 31 VAL B CA 1
ATOM 1582 C C . VAL B 1 31 ? -11.578 -19.5 -13.758 1 87.75 31 VAL B C 1
ATOM 1584 O O . VAL B 1 31 ? -11.734 -20.516 -14.445 1 87.75 31 VAL B O 1
ATOM 1587 N N . ALA B 1 32 ? -12.523 -18.547 -13.648 1 85.81 32 ALA B N 1
ATOM 1588 C CA . ALA B 1 32 ? -13.805 -18.656 -14.336 1 85.81 32 ALA B CA 1
ATOM 1589 C C . ALA B 1 32 ? -13.641 -18.5 -15.844 1 85.81 32 ALA B C 1
ATOM 1591 O O . ALA B 1 32 ? -14.375 -19.109 -16.625 1 85.81 32 ALA B O 1
ATOM 1592 N N . ASP B 1 33 ? -12.68 -17.625 -16.219 1 88.06 33 ASP B N 1
ATOM 1593 C CA . ASP B 1 33 ? -12.391 -17.328 -17.625 1 88.06 33 ASP B CA 1
ATOM 1594 C C . ASP B 1 33 ? -10.891 -17.219 -17.859 1 88.06 33 ASP B C 1
ATOM 1596 O O . ASP B 1 33 ? -10.281 -16.188 -17.578 1 88.06 33 ASP B O 1
ATOM 1600 N N . GLU B 1 34 ? -10.352 -18.188 -18.453 1 84.38 34 GLU B N 1
ATOM 1601 C CA . GLU B 1 34 ? -8.906 -18.234 -18.656 1 84.38 34 GLU B CA 1
ATOM 1602 C C . GLU B 1 34 ? -8.438 -17.094 -19.547 1 84.38 34 GLU B C 1
ATOM 1604 O O . GLU B 1 34 ? -7.246 -16.781 -19.594 1 84.38 34 GLU B O 1
ATOM 1609 N N . ARG B 1 35 ? -9.359 -16.469 -20.375 1 88.81 35 ARG B N 1
ATOM 1610 C CA . ARG B 1 35 ? -8.992 -15.359 -21.266 1 88.81 35 ARG B CA 1
ATOM 1611 C C . ARG B 1 35 ? -8.969 -14.039 -20.516 1 88.81 35 ARG B C 1
ATOM 1613 O O . ARG B 1 35 ? -8.5 -13.023 -21.031 1 88.81 35 ARG B O 1
ATOM 1620 N N . PHE B 1 36 ? -9.406 -14.18 -19.25 1 91.44 36 PHE B N 1
ATOM 1621 C CA . PHE B 1 36 ? -9.43 -12.969 -18.453 1 91.44 36 PHE B CA 1
ATOM 1622 C C . PHE B 1 36 ? -8.016 -12.461 -18.203 1 91.44 36 PHE B C 1
ATOM 1624 O O . PHE B 1 36 ? -7.133 -13.227 -17.797 1 91.44 36 PHE B O 1
ATOM 1631 N N . GLY B 1 37 ? -7.832 -11.172 -18.453 1 90.69 37 GLY B N 1
ATOM 1632 C CA . GLY B 1 37 ? -6.598 -10.469 -18.141 1 90.69 37 GLY B CA 1
ATOM 1633 C C . GLY B 1 37 ? -6.816 -9.234 -17.297 1 90.69 37 GLY B C 1
ATOM 1634 O O . GLY B 1 37 ? -7.809 -8.523 -17.469 1 90.69 37 GLY B O 1
ATOM 1635 N N . ALA B 1 38 ? -5.941 -9.094 -16.344 1 92.12 38 ALA B N 1
ATOM 1636 C CA . ALA B 1 38 ? -6.02 -7.91 -15.5 1 92.12 38 ALA B CA 1
ATOM 1637 C C . ALA B 1 38 ? -4.961 -6.883 -15.898 1 92.12 38 ALA B C 1
ATOM 1639 O O . ALA B 1 38 ? -3.887 -7.246 -16.375 1 92.12 38 ALA B O 1
ATOM 1640 N N . VAL B 1 39 ? -5.277 -5.711 -15.625 1 90.12 39 VAL B N 1
ATOM 1641 C CA . VAL B 1 39 ? -4.359 -4.625 -15.953 1 90.12 39 VAL B CA 1
ATOM 1642 C C . VAL B 1 39 ? -3.125 -4.707 -15.062 1 90.12 39 VAL B C 1
ATOM 1644 O O . VAL B 1 39 ? -2.018 -4.371 -15.484 1 90.12 39 VAL B O 1
ATOM 1647 N N . ALA B 1 40 ? -3.289 -5.246 -13.883 1 94.5 40 ALA B N 1
ATOM 1648 C CA . ALA B 1 40 ? -2.221 -5.125 -12.891 1 94.5 40 ALA B CA 1
ATOM 1649 C C . ALA B 1 40 ? -1.521 -6.461 -12.672 1 94.5 40 ALA B C 1
ATOM 1651 O O . ALA B 1 40 ? -0.476 -6.523 -12.023 1 94.5 40 ALA B O 1
ATOM 1652 N N . MET B 1 41 ? -2.115 -7.52 -13.18 1 96.06 41 MET B N 1
ATOM 1653 C CA . MET B 1 41 ? -1.521 -8.836 -12.945 1 96.06 41 MET B CA 1
ATOM 1654 C C . MET B 1 41 ? -1.091 -9.477 -14.258 1 96.06 41 MET B C 1
ATOM 1656 O O . MET B 1 41 ? -1.906 -9.656 -15.164 1 96.06 41 MET B O 1
ATOM 1660 N N . GLY B 1 42 ? 0.136 -9.758 -14.305 1 94.69 42 GLY B N 1
ATOM 1661 C CA . GLY B 1 42 ? 0.645 -10.477 -15.461 1 94.69 42 GLY B CA 1
ATOM 1662 C C . GLY B 1 42 ? 0.42 -11.977 -15.375 1 94.69 42 GLY B C 1
ATOM 1663 O O . GLY B 1 42 ? -0.251 -12.461 -14.461 1 94.69 42 GLY B O 1
ATOM 1664 N N . GLU B 1 43 ? 0.891 -12.648 -16.375 1 92 43 GLU B N 1
ATOM 1665 C CA . GLU B 1 43 ? 0.875 -14.102 -16.391 1 92 43 GLU B CA 1
ATOM 1666 C C . GLU B 1 43 ? 2.27 -14.672 -16.641 1 92 43 GLU B C 1
ATOM 1668 O O . GLU B 1 43 ? 2.961 -14.242 -17.562 1 92 43 GLU B O 1
ATOM 1673 N N . VAL B 1 44 ? 2.689 -15.492 -15.719 1 89.94 44 VAL B N 1
ATOM 1674 C CA . VAL B 1 44 ? 4.02 -16.062 -15.859 1 89.94 44 VAL B CA 1
ATOM 1675 C C . VAL B 1 44 ? 4.023 -17.5 -15.312 1 89.94 44 VAL B C 1
ATOM 1677 O O . VAL B 1 44 ? 3.162 -17.859 -14.508 1 89.94 44 VAL B O 1
ATOM 1680 N N . ASP B 1 45 ? 4.918 -18.25 -15.875 1 83.38 45 ASP B N 1
ATOM 1681 C CA . ASP B 1 45 ? 5.242 -19.531 -15.258 1 83.38 45 ASP B CA 1
ATOM 1682 C C . ASP B 1 45 ? 6.387 -19.391 -14.266 1 83.38 45 ASP B C 1
ATOM 1684 O O . ASP B 1 45 ? 7.551 -19.297 -14.656 1 83.38 45 ASP B O 1
ATOM 1688 N N . LEU B 1 46 ? 6.066 -19.422 -13.023 1 81 46 LEU B N 1
ATOM 1689 C CA . LEU B 1 46 ? 7.031 -19.141 -11.969 1 81 46 LEU B CA 1
ATOM 1690 C C . LEU B 1 46 ? 8.047 -20.266 -11.836 1 81 46 LEU B C 1
ATOM 1692 O O . LEU B 1 46 ? 9.109 -20.078 -11.234 1 81 46 LEU B O 1
ATOM 1696 N N . ASN B 1 47 ? 7.758 -21.438 -12.445 1 75.19 47 ASN B N 1
ATOM 1697 C CA . ASN B 1 47 ? 8.695 -22.547 -12.398 1 75.19 47 ASN B CA 1
ATOM 1698 C C . ASN B 1 47 ? 9.727 -22.453 -13.523 1 75.19 47 ASN B C 1
ATOM 1700 O O . ASN B 1 47 ? 10.648 -23.281 -13.594 1 75.19 47 ASN B O 1
ATOM 1704 N N . SER B 1 48 ? 9.516 -21.516 -14.336 1 79.62 48 SER B N 1
ATOM 1705 C CA . SER B 1 48 ? 10.461 -21.359 -15.438 1 79.62 48 SER B CA 1
ATOM 1706 C C . SER B 1 48 ? 11.133 -20 -15.406 1 79.62 48 SER B C 1
ATOM 1708 O O . SER B 1 48 ? 11.938 -19.672 -16.281 1 79.62 48 SER B O 1
ATOM 1710 N N . CYS B 1 49 ? 10.852 -19.172 -14.414 1 89.62 49 CYS B N 1
ATOM 1711 C CA . CYS B 1 49 ? 11.398 -17.812 -14.336 1 89.62 49 CYS B CA 1
ATOM 1712 C C . CYS B 1 49 ? 12.109 -17.594 -13.008 1 89.62 49 CYS B C 1
ATOM 1714 O O . CYS B 1 49 ? 11.578 -17.938 -11.953 1 89.62 49 CYS B O 1
ATOM 1716 N N . GLU B 1 50 ? 13.297 -17.047 -13.188 1 93.38 50 GLU B N 1
ATOM 1717 C CA . GLU B 1 50 ? 13.984 -16.625 -11.969 1 93.38 50 GLU B CA 1
ATOM 1718 C C . GLU B 1 50 ? 13.312 -15.398 -11.352 1 93.38 50 GLU B C 1
ATOM 1720 O O . GLU B 1 50 ? 12.797 -14.539 -12.07 1 93.38 50 GLU B O 1
ATOM 1725 N N . PRO B 1 51 ? 13.344 -15.32 -9.984 1 95.12 51 PRO B N 1
ATOM 1726 C CA . PRO B 1 51 ? 12.633 -14.211 -9.352 1 95.12 51 PRO B CA 1
ATOM 1727 C C . PRO B 1 51 ? 13.133 -12.844 -9.812 1 95.12 51 PRO B C 1
ATOM 1729 O O . PRO B 1 51 ? 12.359 -11.891 -9.891 1 95.12 51 PRO B O 1
ATOM 1732 N N . TRP B 1 52 ? 14.422 -12.711 -10.07 1 95.69 52 TRP B N 1
ATOM 1733 C CA . TRP B 1 52 ? 14.977 -11.422 -10.469 1 95.69 52 TRP B CA 1
ATOM 1734 C C . TRP B 1 52 ? 14.531 -11.039 -11.875 1 95.69 52 TRP B C 1
ATOM 1736 O O . TRP B 1 52 ? 14.711 -9.898 -12.305 1 95.69 52 TRP B O 1
ATOM 1746 N N . GLU B 1 53 ? 13.891 -11.93 -12.641 1 95.12 53 GLU B N 1
ATOM 1747 C CA . GLU B 1 53 ? 13.367 -11.641 -13.977 1 95.12 53 GLU B CA 1
ATOM 1748 C C . GLU B 1 53 ? 11.922 -11.156 -13.906 1 95.12 53 GLU B C 1
ATOM 1750 O O . GLU B 1 53 ? 11.406 -10.602 -14.875 1 95.12 53 GLU B O 1
ATOM 1755 N N . LEU B 1 54 ? 11.297 -11.328 -12.828 1 94.75 54 LEU B N 1
ATOM 1756 C CA . LEU B 1 54 ? 9.852 -11.148 -12.719 1 94.75 54 LEU B CA 1
ATOM 1757 C C . LEU B 1 54 ? 9.484 -9.672 -12.766 1 94.75 54 LEU B C 1
ATOM 1759 O O . LEU B 1 54 ? 8.461 -9.297 -13.344 1 94.75 54 LEU B O 1
ATOM 1763 N N . PRO B 1 55 ? 10.32 -8.766 -12.195 1 94.38 55 PRO B N 1
ATOM 1764 C CA . PRO B 1 55 ? 9.992 -7.344 -12.305 1 94.38 55 PRO B CA 1
ATOM 1765 C C . PRO B 1 55 ? 9.82 -6.887 -13.75 1 94.38 55 PRO B C 1
ATOM 1767 O O . PRO B 1 55 ? 8.93 -6.094 -14.047 1 94.38 55 PRO B O 1
ATOM 1770 N N . ARG B 1 56 ? 10.531 -7.434 -14.672 1 94.38 56 ARG B N 1
ATOM 1771 C CA . ARG B 1 56 ? 10.453 -7.039 -16.078 1 94.38 56 ARG B CA 1
ATOM 1772 C C . ARG B 1 56 ? 9.25 -7.668 -16.75 1 94.38 56 ARG B C 1
ATOM 1774 O O . ARG B 1 56 ? 8.773 -7.172 -17.781 1 94.38 56 ARG B O 1
ATOM 1781 N N . LYS B 1 57 ? 8.781 -8.734 -16.203 1 94.44 57 LYS B N 1
ATOM 1782 C CA . LYS B 1 57 ? 7.668 -9.453 -16.812 1 94.44 57 LYS B CA 1
ATOM 1783 C C . LYS B 1 57 ? 6.336 -8.977 -16.234 1 94.44 57 LYS B C 1
ATOM 1785 O O . LYS B 1 57 ? 5.27 -9.383 -16.719 1 94.44 57 LYS B O 1
ATOM 1790 N N . ALA B 1 58 ? 6.43 -8.156 -15.211 1 95.19 58 ALA B N 1
ATOM 1791 C CA . ALA B 1 58 ? 5.219 -7.68 -14.547 1 95.19 58 ALA B CA 1
ATOM 1792 C C . ALA B 1 58 ? 4.57 -6.551 -15.344 1 95.19 58 ALA B C 1
ATOM 1794 O O . ALA B 1 58 ? 5.238 -5.867 -16.125 1 95.19 58 ALA B O 1
ATOM 1795 N N . LYS B 1 59 ? 3.271 -6.438 -15.219 1 93.38 59 LYS B N 1
ATOM 1796 C CA . LYS B 1 59 ? 2.553 -5.348 -15.875 1 93.38 59 LYS B CA 1
ATOM 1797 C C . LYS B 1 59 ? 2.766 -4.027 -15.141 1 93.38 59 LYS B C 1
ATOM 1799 O O . LYS B 1 59 ? 2.75 -2.961 -15.758 1 93.38 59 LYS B O 1
ATOM 1804 N N . MET B 1 60 ? 2.908 -4.117 -13.82 1 91.06 60 MET B N 1
ATOM 1805 C CA . MET B 1 60 ? 3.18 -2.951 -12.984 1 91.06 60 MET B CA 1
ATOM 1806 C C . MET B 1 60 ? 3.787 -3.369 -11.648 1 91.06 60 MET B C 1
ATOM 1808 O O . MET B 1 60 ? 3.949 -4.562 -11.383 1 91.06 60 MET B O 1
ATOM 1812 N N . GLY B 1 61 ? 4.195 -2.332 -10.984 1 89.62 61 GLY B N 1
ATOM 1813 C CA . GLY B 1 61 ? 4.777 -2.576 -9.68 1 89.62 61 GLY B CA 1
ATOM 1814 C C . GLY B 1 61 ? 6.188 -2.031 -9.539 1 89.62 61 GLY B C 1
ATOM 1815 O O . GLY B 1 61 ? 6.926 -1.953 -10.523 1 89.62 61 GLY B O 1
ATOM 1816 N N . GLU B 1 62 ? 6.453 -1.715 -8.273 1 86 62 GLU B N 1
ATOM 1817 C CA . GLU B 1 62 ? 7.801 -1.226 -7.988 1 86 62 GLU B CA 1
ATOM 1818 C C . GLU B 1 62 ? 8.539 -2.16 -7.035 1 86 62 GLU B C 1
ATOM 1820 O O . GLU B 1 62 ? 9.703 -2.494 -7.262 1 86 62 GLU B O 1
ATOM 1825 N N . LYS B 1 63 ? 7.805 -2.633 -6.066 1 91.12 63 LYS B N 1
ATOM 1826 C CA . LYS B 1 63 ? 8.438 -3.484 -5.062 1 91.12 63 LYS B CA 1
ATOM 1827 C C . LYS B 1 63 ? 7.734 -4.84 -4.973 1 91.12 63 LYS B C 1
ATOM 1829 O O . LYS B 1 63 ? 8.297 -5.801 -4.449 1 91.12 63 LYS B O 1
ATOM 1834 N N . VAL B 1 64 ? 6.559 -4.859 -5.395 1 95.81 64 VAL B N 1
ATOM 1835 C CA . VAL B 1 64 ? 5.773 -6.086 -5.406 1 95.81 64 VAL B CA 1
ATOM 1836 C C . VAL B 1 64 ? 5.129 -6.273 -6.777 1 95.81 64 VAL B C 1
ATOM 1838 O O . VAL B 1 64 ? 4.613 -5.32 -7.363 1 95.81 64 VAL B O 1
ATOM 1841 N N . TRP B 1 65 ? 5.199 -7.484 -7.277 1 96.81 65 TRP B N 1
ATOM 1842 C CA . TRP B 1 65 ? 4.668 -7.809 -8.594 1 96.81 65 TRP B CA 1
ATOM 1843 C C . TRP B 1 65 ? 3.654 -8.945 -8.508 1 96.81 65 TRP B C 1
ATOM 1845 O O . TRP B 1 65 ? 3.852 -9.906 -7.762 1 96.81 65 TRP B O 1
ATOM 1855 N N . TYR B 1 66 ? 2.621 -8.82 -9.273 1 97.44 66 TYR B N 1
ATOM 1856 C CA . TYR B 1 66 ? 1.526 -9.773 -9.188 1 97.44 66 TYR B CA 1
ATOM 1857 C C . TYR B 1 66 ? 1.358 -10.531 -10.5 1 97.44 66 TYR B C 1
ATOM 1859 O O . TYR B 1 66 ? 1.476 -9.945 -11.578 1 97.44 66 TYR B O 1
ATOM 1867 N N . PHE B 1 67 ? 1.045 -11.836 -10.367 1 96.62 67 PHE B N 1
ATOM 1868 C CA . PHE B 1 67 ? 0.93 -12.68 -11.555 1 96.62 67 PHE B CA 1
ATOM 1869 C C . PHE B 1 67 ? -0.17 -13.719 -11.375 1 96.62 67 PHE B C 1
ATOM 1871 O O . PHE B 1 67 ? -0.438 -14.156 -10.25 1 96.62 67 PHE B O 1
ATOM 1878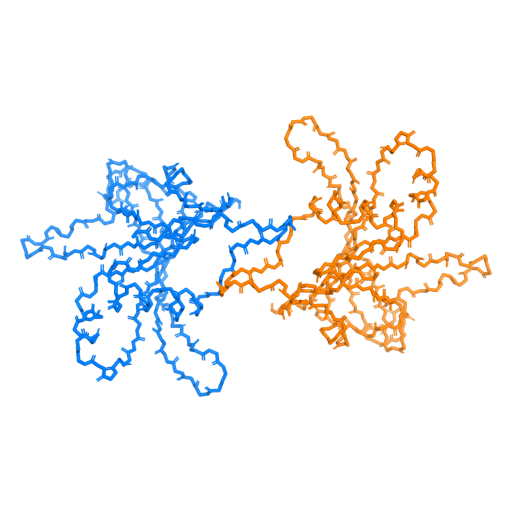 N N . PHE B 1 68 ? -0.775 -14.07 -12.43 1 94.94 68 PHE B N 1
ATOM 1879 C CA . PHE B 1 68 ? -1.445 -15.359 -12.531 1 94.94 68 PHE B CA 1
ATOM 1880 C C . PHE B 1 68 ? -0.462 -16.438 -12.953 1 94.94 68 PHE B C 1
ATOM 1882 O O . PHE B 1 68 ? 0.36 -16.234 -13.844 1 94.94 68 PHE B O 1
ATOM 1889 N N . CYS B 1 69 ? -0.542 -17.484 -12.25 1 89.69 69 CYS B N 1
ATOM 1890 C CA . CYS B 1 69 ? 0.343 -18.594 -12.562 1 89.69 69 CYS B CA 1
ATOM 1891 C C . CYS B 1 69 ? -0.443 -19.906 -12.695 1 89.69 69 CYS B C 1
ATOM 1893 O O . CYS B 1 69 ? -1.384 -20.141 -11.93 1 89.69 69 CYS B O 1
ATOM 1895 N N . GLN B 1 70 ? -0.064 -20.641 -13.648 1 79.69 70 GLN B N 1
ATOM 1896 C CA . GLN B 1 70 ? -0.691 -21.953 -13.766 1 79.69 70 GLN B CA 1
ATOM 1897 C C . GLN B 1 70 ? -0.07 -22.953 -12.789 1 79.69 70 GLN B C 1
ATOM 1899 O O . GLN B 1 70 ? 1.147 -22.953 -12.586 1 79.69 70 GLN B O 1
ATOM 1904 N N . LYS B 1 71 ? -0.965 -23.547 -12.047 1 67.38 71 LYS B N 1
ATOM 1905 C CA . LYS B 1 71 ? -0.5 -24.531 -11.07 1 67.38 71 LYS B CA 1
ATOM 1906 C C . LYS B 1 71 ? 0.217 -25.688 -11.758 1 67.38 71 LYS B C 1
ATOM 1908 O O . LYS B 1 71 ? -0.171 -26.109 -12.852 1 67.38 71 LYS B O 1
ATOM 1913 N N . ASP B 1 72 ? 1.342 -26.031 -11.203 1 56.09 72 ASP B N 1
ATOM 1914 C CA . ASP B 1 72 ? 2.139 -27.141 -11.727 1 56.09 72 ASP B CA 1
ATOM 1915 C C . ASP B 1 72 ? 1.35 -28.453 -11.695 1 56.09 72 ASP B C 1
ATOM 1917 O O . ASP B 1 72 ? 0.575 -28.688 -10.766 1 56.09 72 ASP B O 1
ATOM 1921 N N . ARG B 1 73 ? 1.047 -28.984 -12.953 1 52.47 73 ARG B N 1
ATOM 1922 C CA . ARG B 1 73 ? 0.482 -30.344 -12.977 1 52.47 73 ARG B CA 1
ATOM 1923 C C . ARG B 1 73 ? 1.444 -31.344 -12.367 1 52.47 73 ARG B C 1
ATOM 1925 O O . ARG B 1 73 ? 2.656 -31.266 -12.578 1 52.47 73 ARG B O 1
ATOM 1932 N N . LYS B 1 74 ? 0.915 -31.812 -11.242 1 51.31 74 LYS B N 1
ATOM 1933 C CA . LYS B 1 74 ? 1.692 -32.969 -10.766 1 51.31 74 LYS B CA 1
ATOM 1934 C C . LYS B 1 74 ? 1.841 -34.031 -11.844 1 51.31 74 LYS B C 1
ATOM 1936 O O . LYS B 1 74 ? 0.862 -34.375 -12.5 1 51.31 74 LYS B O 1
ATOM 1941 N N . TYR B 1 75 ? 2.881 -34.094 -12.547 1 49.44 75 TYR B N 1
ATOM 1942 C CA . TYR B 1 75 ? 3.041 -35.188 -13.477 1 49.44 75 TYR B CA 1
ATOM 1943 C C . TYR B 1 75 ? 3.061 -36.531 -12.742 1 49.44 75 TYR B C 1
ATOM 1945 O O . TYR B 1 75 ? 3.549 -36.625 -11.617 1 49.44 75 TYR B O 1
ATOM 1953 N N . PRO B 1 76 ? 2.217 -37.562 -13.219 1 47.34 76 PRO B N 1
ATOM 1954 C CA . PRO B 1 76 ? 2.191 -38.938 -12.672 1 47.34 76 PRO B CA 1
ATOM 1955 C C . PRO B 1 76 ? 3.586 -39.469 -12.359 1 47.34 76 PRO B C 1
ATOM 1957 O O . PRO B 1 76 ? 3.74 -40.312 -11.484 1 47.34 76 PRO B O 1
ATOM 1960 N N . THR B 1 77 ? 4.438 -39.375 -13.383 1 49.38 77 THR B N 1
ATOM 1961 C CA . THR B 1 77 ? 5.723 -40.031 -13.227 1 49.38 77 THR B CA 1
ATOM 1962 C C . THR B 1 77 ? 6.438 -39.531 -11.969 1 49.38 77 THR B C 1
ATOM 1964 O O . THR B 1 77 ? 7.516 -40.031 -11.633 1 49.38 77 THR B O 1
ATOM 1967 N N . GLY B 1 78 ? 5.777 -38.875 -10.93 1 43.28 78 GLY B N 1
ATOM 1968 C CA . GLY B 1 78 ? 6.305 -38.406 -9.656 1 43.28 78 GLY B CA 1
ATOM 1969 C C . GLY B 1 78 ? 6.926 -37.031 -9.734 1 43.28 78 GLY B C 1
ATOM 1970 O O . GLY B 1 78 ? 7.449 -36.5 -8.742 1 43.28 78 GLY B O 1
ATOM 1971 N N . THR B 1 79 ? 7.645 -36.719 -10.875 1 40.75 79 THR B N 1
ATOM 1972 C CA . THR B 1 79 ? 8.523 -35.562 -10.805 1 40.75 79 THR B CA 1
ATOM 1973 C C . THR B 1 79 ? 7.707 -34.281 -10.688 1 40.75 79 THR B C 1
ATOM 1975 O O . THR B 1 79 ? 6.922 -33.938 -11.578 1 40.75 79 THR B O 1
ATOM 1978 N N . ARG B 1 80 ? 6.887 -33.969 -9.82 1 46.59 80 ARG B N 1
ATOM 1979 C CA . ARG B 1 80 ? 6.352 -32.625 -9.594 1 46.59 80 ARG B CA 1
ATOM 1980 C C . ARG B 1 80 ? 7.262 -31.547 -10.188 1 46.59 80 ARG B C 1
ATOM 1982 O O . ARG B 1 80 ? 8.484 -31.625 -10.039 1 46.59 80 ARG B O 1
ATOM 1989 N N . THR B 1 81 ? 7.004 -31.219 -11.383 1 50.25 81 THR B N 1
ATOM 1990 C CA . THR B 1 81 ? 7.844 -30.094 -11.758 1 50.25 81 THR B CA 1
ATOM 1991 C C . THR B 1 81 ? 8.023 -29.125 -10.594 1 50.25 81 THR B C 1
ATOM 1993 O O . THR B 1 81 ? 7.047 -28.688 -9.984 1 50.25 81 THR B O 1
ATOM 1996 N N . ASN B 1 82 ? 8.938 -29.375 -9.711 1 56.16 82 ASN B N 1
ATOM 1997 C CA . ASN B 1 82 ? 9.43 -28.656 -8.539 1 56.16 82 ASN B CA 1
ATOM 1998 C C . ASN B 1 82 ? 9.453 -27.141 -8.773 1 56.16 82 ASN B C 1
ATOM 2000 O O . ASN B 1 82 ? 9.484 -26.688 -9.914 1 56.16 82 ASN B O 1
ATOM 2004 N N . ARG B 1 83 ? 8.703 -26.391 -7.918 1 75.75 83 ARG B N 1
ATOM 2005 C CA . ARG B 1 83 ? 8.961 -24.969 -7.715 1 75.75 83 ARG B CA 1
ATOM 2006 C C . ARG B 1 83 ? 10.43 -24.641 -7.945 1 75.75 83 ARG B C 1
ATOM 2008 O O . ARG B 1 83 ? 11.031 -23.875 -7.184 1 75.75 83 ARG B O 1
ATOM 2015 N N . ALA B 1 84 ? 10.898 -25.516 -9.062 1 82.69 84 ALA B N 1
ATOM 2016 C CA . ALA B 1 84 ? 12.312 -25.328 -9.359 1 82.69 84 ALA B CA 1
ATOM 2017 C C . ALA B 1 84 ? 12.5 -24.547 -10.656 1 82.69 84 ALA B C 1
ATOM 2019 O O . ALA B 1 84 ? 11.734 -24.719 -11.609 1 82.69 84 ALA B O 1
ATOM 2020 N N . THR B 1 85 ? 13.445 -23.719 -10.695 1 88.75 85 THR B N 1
ATOM 2021 C CA . THR B 1 85 ? 13.891 -23 -11.875 1 88.75 85 THR B CA 1
ATOM 2022 C C . THR B 1 85 ? 15.281 -23.453 -12.305 1 88.75 85 THR B C 1
ATOM 2024 O O . THR B 1 85 ? 15.789 -24.469 -11.805 1 88.75 85 THR B O 1
ATOM 2027 N N . ARG B 1 86 ? 15.773 -22.891 -13.281 1 88.06 86 ARG B N 1
ATOM 2028 C CA . ARG B 1 86 ? 17.125 -23.219 -13.734 1 88.06 86 ARG B CA 1
ATOM 2029 C C . ARG B 1 86 ? 18.141 -22.969 -12.641 1 88.06 86 ARG B C 1
ATOM 2031 O O . ARG B 1 86 ? 19.094 -23.75 -12.469 1 88.06 86 ARG B O 1
ATOM 2038 N N . ASP B 1 87 ? 17.938 -21.891 -11.82 1 93.31 87 ASP B N 1
ATOM 2039 C CA . ASP B 1 87 ? 19 -21.438 -10.922 1 93.31 87 ASP B CA 1
ATOM 2040 C C . ASP B 1 87 ? 18.578 -21.609 -9.461 1 93.31 87 ASP B C 1
ATOM 2042 O O . ASP B 1 87 ? 19.297 -21.172 -8.555 1 93.31 87 ASP B O 1
ATOM 2046 N N . GLY B 1 88 ? 17.406 -22.172 -9.25 1 93.94 88 GLY B N 1
ATOM 2047 C CA . GLY B 1 88 ? 17 -22.312 -7.859 1 93.94 88 GLY B CA 1
ATOM 2048 C C . GLY B 1 88 ? 15.625 -22.938 -7.707 1 93.94 88 GLY B C 1
ATOM 2049 O O . GLY B 1 88 ? 15.211 -23.75 -8.547 1 93.94 88 GLY B O 1
ATOM 2050 N N . TYR B 1 89 ? 15.109 -22.703 -6.52 1 91.19 89 TYR B N 1
ATOM 2051 C CA . TYR B 1 89 ? 13.812 -23.312 -6.238 1 91.19 89 TYR B CA 1
ATOM 2052 C C . TYR B 1 89 ? 13.062 -22.531 -5.164 1 91.19 89 TYR B C 1
ATOM 2054 O O . TYR B 1 89 ? 13.688 -21.891 -4.316 1 91.19 89 TYR B O 1
ATOM 2062 N N . TRP B 1 90 ? 11.719 -22.594 -5.27 1 91.81 90 TRP B N 1
ATOM 2063 C CA . TRP B 1 90 ? 10.859 -22.016 -4.246 1 91.81 90 TRP B CA 1
ATOM 2064 C C . TRP B 1 90 ? 10.547 -23.031 -3.152 1 91.81 90 TRP B C 1
ATOM 2066 O O . TRP B 1 90 ? 10.18 -24.172 -3.443 1 91.81 90 TRP B O 1
ATOM 2076 N N . LYS B 1 91 ? 10.688 -22.625 -1.911 1 91.25 91 LYS B N 1
ATOM 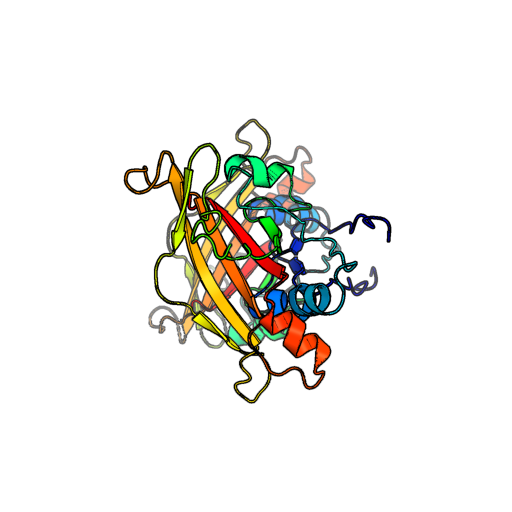2077 C CA . LYS B 1 91 ? 10.391 -23.5 -0.778 1 91.25 91 LYS B CA 1
ATOM 2078 C C . LYS B 1 91 ? 9.297 -22.906 0.103 1 91.25 91 LYS B C 1
ATOM 2080 O O . LYS B 1 91 ? 9.375 -21.734 0.487 1 91.25 91 LYS B O 1
ATOM 2085 N N . ALA B 1 92 ? 8.336 -23.75 0.364 1 91.44 92 ALA B N 1
ATOM 2086 C CA . ALA B 1 92 ? 7.238 -23.297 1.226 1 91.44 92 ALA B CA 1
ATOM 2087 C C . ALA B 1 92 ? 7.727 -23.062 2.654 1 91.44 92 ALA B C 1
ATOM 2089 O O . ALA B 1 92 ? 8.547 -23.828 3.168 1 91.44 92 ALA B O 1
ATOM 2090 N N . THR B 1 93 ? 7.285 -21.891 3.143 1 92 93 THR B N 1
ATOM 2091 C CA . THR B 1 93 ? 7.598 -21.641 4.543 1 92 93 THR B CA 1
ATOM 2092 C C . THR B 1 93 ? 6.336 -21.266 5.32 1 92 93 THR B C 1
ATOM 2094 O O . THR B 1 93 ? 5.449 -20.594 4.789 1 92 93 THR B O 1
ATOM 2097 N N . GLY B 1 94 ? 6.18 -21.875 6.586 1 89.81 94 GLY B N 1
ATOM 2098 C CA . GLY B 1 94 ? 5.043 -21.578 7.441 1 89.81 94 GLY B CA 1
ATOM 2099 C C . GLY B 1 94 ? 3.787 -22.328 7.051 1 89.81 94 GLY B C 1
ATOM 2100 O O . GLY B 1 94 ? 3.852 -23.312 6.297 1 89.81 94 GLY B O 1
ATOM 2101 N N . LYS B 1 95 ? 2.672 -22 7.672 1 93.56 95 LYS B N 1
ATOM 2102 C CA . LYS B 1 95 ? 1.383 -22.641 7.41 1 93.56 95 LYS B CA 1
ATOM 2103 C C . LYS B 1 95 ? 0.542 -21.797 6.453 1 93.56 95 LYS B C 1
ATOM 2105 O O . LYS B 1 95 ? 0.671 -20.562 6.422 1 93.56 95 LYS B O 1
ATOM 2110 N N . ASP B 1 96 ? -0.246 -22.578 5.73 1 93.31 96 ASP B N 1
ATOM 2111 C CA . ASP B 1 96 ? -1.2 -21.875 4.879 1 93.31 96 ASP B CA 1
ATOM 2112 C C . ASP B 1 96 ? -2.154 -21.016 5.711 1 93.31 96 ASP B C 1
ATOM 2114 O O . ASP B 1 96 ? -2.611 -21.438 6.773 1 93.31 96 ASP B O 1
ATOM 2118 N N . ARG B 1 97 ? -2.436 -19.844 5.227 1 95.25 97 ARG B N 1
ATOM 2119 C CA . ARG B 1 97 ? -3.354 -18.938 5.91 1 95.25 97 ARG B CA 1
ATOM 2120 C C . ARG B 1 97 ? -4.676 -18.828 5.16 1 95.25 97 ARG B C 1
ATOM 2122 O O . ARG B 1 97 ? -4.695 -18.672 3.938 1 95.25 97 ARG B O 1
ATOM 2129 N N . GLU B 1 98 ? -5.719 -18.891 5.938 1 93.44 98 GLU B N 1
ATOM 2130 C CA . GLU B 1 98 ? -7.051 -18.766 5.359 1 93.44 98 GLU B CA 1
ATOM 2131 C C . GLU B 1 98 ? -7.375 -17.312 5.031 1 93.44 98 GLU B C 1
ATOM 2133 O O . GLU B 1 98 ? -7.023 -16.406 5.793 1 93.44 98 GLU B O 1
ATOM 2138 N N . ILE B 1 99 ? -8.016 -17.141 3.906 1 93.88 99 ILE B N 1
ATOM 2139 C CA . ILE B 1 99 ? -8.477 -15.82 3.494 1 93.88 99 ILE B CA 1
ATOM 2140 C C . ILE B 1 99 ? -10 -15.789 3.492 1 93.88 99 ILE B C 1
ATOM 2142 O O . ILE B 1 99 ? -10.648 -16.594 2.809 1 93.88 99 ILE B O 1
ATOM 2146 N N . TYR B 1 100 ? -10.57 -14.797 4.227 1 91.69 100 TYR B N 1
ATOM 2147 C CA . TYR B 1 100 ? -12.023 -14.703 4.344 1 91.69 100 TYR B CA 1
ATOM 2148 C C . TYR B 1 100 ? -12.539 -13.453 3.641 1 91.69 100 TYR B C 1
ATOM 2150 O O . TYR B 1 100 ? -11.828 -12.453 3.525 1 91.69 100 TYR B O 1
ATOM 2158 N N . LYS B 1 101 ? -13.781 -13.609 3.07 1 86.44 101 LYS B N 1
ATOM 2159 C CA . LYS B 1 101 ? -14.445 -12.453 2.48 1 86.44 101 LYS B CA 1
ATOM 2160 C C . LYS B 1 101 ? -14.867 -11.453 3.557 1 86.44 101 LYS B C 1
ATOM 2162 O O . LYS B 1 101 ? -15.383 -11.844 4.605 1 86.44 101 LYS B O 1
ATOM 2167 N N . GLY B 1 102 ? -14.484 -10.156 3.258 1 73.44 102 GLY B N 1
ATOM 2168 C CA . GLY B 1 102 ? -14.898 -9.117 4.191 1 73.44 102 GLY B CA 1
ATOM 2169 C C . GLY B 1 102 ? -16.406 -8.945 4.266 1 73.44 102 GLY B C 1
ATOM 2170 O O . GLY B 1 102 ? -17.125 -9.453 3.408 1 73.44 102 GLY B O 1
ATOM 2171 N N . GLY B 1 103 ? -17.141 -8.219 5.152 1 63.25 103 GLY B N 1
ATOM 2172 C CA . GLY B 1 103 ? -18.516 -7.758 5.207 1 63.25 103 GLY B CA 1
ATOM 2173 C C . GLY B 1 103 ? -19.438 -8.711 5.949 1 63.25 103 GLY B C 1
ATOM 2174 O O . GLY B 1 103 ? -20.641 -8.781 5.652 1 63.25 103 GLY B O 1
ATOM 2175 N N . GLY B 1 104 ? -19.281 -9.289 6.773 1 60.84 104 GLY B N 1
ATOM 2176 C CA . GLY B 1 104 ? -20.188 -10.133 7.551 1 60.84 104 GLY B CA 1
ATOM 2177 C C . GLY B 1 104 ? -20.203 -11.578 7.098 1 60.84 104 GLY B C 1
ATOM 2178 O O . GLY B 1 104 ? -20.016 -11.859 5.91 1 60.84 104 GLY B O 1
ATOM 2179 N N . GLY B 1 105 ? -20.188 -12.508 8.117 1 64.88 105 GLY B N 1
ATOM 2180 C CA . GLY B 1 105 ? -20.203 -13.953 8 1 64.88 105 GLY B CA 1
ATOM 2181 C C . GLY B 1 105 ? -18.906 -14.523 7.473 1 64.88 105 GLY B C 1
ATOM 2182 O O . GLY B 1 105 ? -18.156 -13.836 6.758 1 64.88 105 GLY B O 1
ATOM 2183 N N . ARG B 1 106 ? -18.047 -15.164 8.125 1 76.94 106 ARG B N 1
ATOM 2184 C CA . ARG B 1 106 ? -16.734 -15.742 7.848 1 76.94 106 ARG B CA 1
ATOM 2185 C C . ARG B 1 106 ? -16.797 -16.719 6.684 1 76.94 106 ARG B C 1
ATOM 2187 O O . ARG B 1 106 ? -17.031 -17.922 6.883 1 76.94 106 ARG B O 1
ATOM 2194 N N . VAL B 1 107 ? -16.859 -16.203 5.328 1 86.19 107 VAL B N 1
ATOM 2195 C CA . VAL B 1 107 ? -16.812 -17.078 4.164 1 86.19 107 VAL B CA 1
ATOM 2196 C C . VAL B 1 107 ? -15.359 -17.25 3.701 1 86.19 107 VAL B C 1
ATOM 2198 O O . VAL B 1 107 ? -14.688 -16.266 3.395 1 86.19 107 VAL B O 1
ATOM 2201 N N . LEU B 1 108 ? -14.938 -18.484 3.709 1 90.5 108 LEU B N 1
ATOM 2202 C CA . LEU B 1 108 ? -13.602 -18.828 3.236 1 90.5 108 LEU B CA 1
ATOM 2203 C C . LEU B 1 108 ? -13.531 -18.75 1.715 1 90.5 108 LEU B C 1
ATOM 2205 O O . LEU B 1 108 ? -14.273 -19.453 1.022 1 90.5 108 LEU B O 1
ATOM 2209 N N . VAL B 1 109 ? -12.594 -17.906 1.243 1 91.56 109 VAL B N 1
ATOM 2210 C CA . VAL B 1 109 ? -12.57 -17.75 -0.207 1 91.56 109 VAL B CA 1
ATOM 2211 C C . VAL B 1 109 ? -11.266 -18.297 -0.768 1 91.56 109 VAL B C 1
ATOM 2213 O O . VAL B 1 109 ? -11.172 -18.609 -1.957 1 91.56 109 VAL B O 1
ATOM 2216 N N . GLY B 1 110 ? -10.281 -18.297 0.093 1 93.12 110 GLY B N 1
ATOM 2217 C CA . GLY B 1 110 ? -9.016 -18.766 -0.447 1 93.12 110 GLY B CA 1
ATOM 2218 C C . GLY B 1 110 ? -7.973 -19.031 0.623 1 93.12 110 GLY B C 1
ATOM 2219 O O . GLY 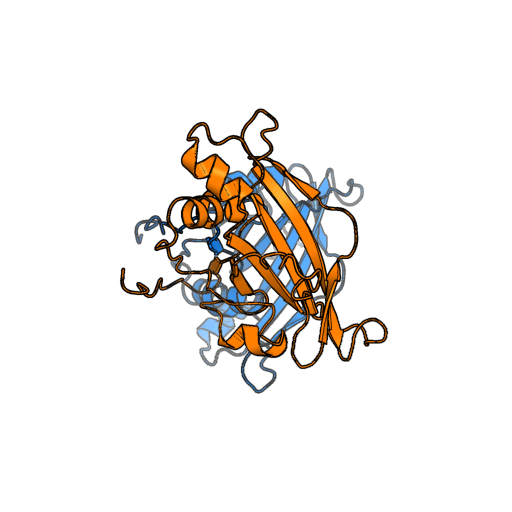B 1 110 ? -8.266 -18.938 1.817 1 93.12 110 GLY B O 1
ATOM 2220 N N . MET B 1 111 ? -6.77 -19.484 0.137 1 93.31 111 MET B N 1
ATOM 2221 C CA . MET B 1 111 ? -5.609 -19.766 0.98 1 93.31 111 MET B CA 1
ATOM 2222 C C . MET B 1 111 ? -4.379 -19.016 0.475 1 93.31 111 MET B C 1
ATOM 2224 O O . MET B 1 111 ? -4.223 -18.812 -0.731 1 93.31 111 MET B O 1
ATOM 2228 N N . LYS B 1 112 ? -3.582 -18.688 1.436 1 95.56 112 LYS B N 1
ATOM 2229 C CA . LYS B 1 112 ? -2.314 -18.031 1.135 1 95.56 112 LYS B CA 1
ATOM 2230 C C . LYS B 1 112 ? -1.133 -18.844 1.657 1 95.56 112 LYS B C 1
ATOM 2232 O O . LYS B 1 112 ? -1.118 -19.25 2.822 1 95.56 112 LYS B O 1
ATOM 2237 N N . LYS B 1 113 ? -0.247 -19.094 0.745 1 94.19 113 LYS B N 1
ATOM 2238 C CA . LYS B 1 113 ? 0.979 -19.812 1.093 1 94.19 113 LYS B CA 1
ATOM 2239 C C . LYS B 1 113 ? 2.209 -18.938 0.842 1 94.19 113 LYS B C 1
ATOM 2241 O O . LYS B 1 113 ? 2.283 -18.234 -0.168 1 94.19 113 LYS B O 1
ATOM 2246 N N . THR B 1 114 ? 3.193 -19 1.733 1 96.25 114 THR B N 1
ATOM 2247 C CA . THR B 1 114 ? 4.418 -18.234 1.585 1 96.25 114 THR B CA 1
ATOM 2248 C C . THR B 1 114 ? 5.574 -19.125 1.139 1 96.25 114 THR B C 1
ATOM 2250 O O . THR B 1 114 ? 5.797 -20.188 1.712 1 96.25 114 THR B O 1
ATOM 2253 N N . LEU B 1 115 ? 6.254 -18.672 0.133 1 94.19 115 LEU B N 1
ATOM 2254 C CA . LEU B 1 115 ? 7.426 -19.375 -0.377 1 94.19 115 LEU B CA 1
ATOM 2255 C C . LEU B 1 115 ? 8.633 -18.453 -0.437 1 94.19 115 LEU B C 1
ATOM 2257 O O . LEU B 1 115 ? 8.492 -17.25 -0.687 1 94.19 115 LEU B O 1
ATOM 2261 N N . VAL B 1 116 ? 9.766 -19.047 -0.216 1 96.25 116 VAL B N 1
ATOM 2262 C CA . VAL B 1 116 ? 11.031 -18.344 -0.316 1 96.25 116 VAL B CA 1
ATOM 2263 C C . VAL B 1 116 ? 11.898 -18.969 -1.402 1 96.25 116 VAL B C 1
ATOM 2265 O O . VAL B 1 116 ? 11.938 -20.188 -1.539 1 96.25 116 VAL B O 1
ATOM 2268 N N . PHE B 1 117 ? 12.656 -18.125 -2.078 1 95.69 117 PHE B N 1
ATOM 2269 C CA . PHE B 1 117 ? 13.492 -18.641 -3.152 1 95.69 117 PHE B CA 1
ATOM 2270 C C . PHE B 1 117 ? 14.883 -18.984 -2.635 1 95.69 117 PHE B C 1
ATOM 2272 O O . PHE B 1 117 ? 15.492 -18.203 -1.903 1 95.69 117 PHE B O 1
ATOM 2279 N N . TYR B 1 118 ? 15.328 -20.141 -3.021 1 95.62 118 TYR B N 1
ATOM 2280 C CA . TYR B 1 118 ? 16.688 -20.594 -2.734 1 95.62 118 TYR B CA 1
ATOM 2281 C C . TYR B 1 118 ? 17.5 -20.719 -4.016 1 95.62 118 TYR B C 1
ATOM 2283 O O . TYR B 1 118 ? 17.047 -21.312 -4.996 1 95.62 118 TYR B O 1
ATOM 2291 N N . SER B 1 119 ? 18.656 -20.156 -3.998 1 96.12 119 SER B N 1
ATOM 2292 C CA . SER B 1 119 ? 19.562 -20.281 -5.133 1 96.12 119 SER B CA 1
ATOM 2293 C C . SER B 1 119 ? 20.359 -21.578 -5.059 1 96.12 119 SER B C 1
ATOM 2295 O O . SER B 1 119 ? 20.812 -21.969 -3.98 1 96.12 119 SER B O 1
ATOM 2297 N N . GLY B 1 120 ? 20.469 -22.266 -6.32 1 93.94 120 GLY B N 1
ATOM 2298 C CA . GLY B 1 120 ? 21.172 -23.547 -6.367 1 93.94 120 GLY B CA 1
ATOM 2299 C C . GLY B 1 120 ? 20.25 -24.734 -6.477 1 93.94 120 GLY B C 1
ATOM 2300 O O . GLY B 1 120 ? 19.031 -24.562 -6.645 1 93.94 120 GLY B O 1
ATOM 2301 N N . ARG B 1 121 ? 20.812 -25.953 -6.387 1 87.75 121 ARG B N 1
ATOM 2302 C CA . ARG B 1 121 ? 20.031 -27.156 -6.562 1 87.75 121 ARG B CA 1
ATOM 2303 C C . ARG B 1 121 ? 19.406 -27.609 -5.242 1 87.75 121 ARG B C 1
ATOM 2305 O O . ARG B 1 121 ? 20.062 -27.562 -4.199 1 87.75 121 ARG B O 1
ATOM 2312 N N . ALA B 1 122 ? 18.141 -27.891 -5.293 1 83.88 122 ALA B N 1
ATOM 2313 C CA . ALA B 1 122 ? 17.469 -28.422 -4.109 1 83.88 122 ALA B CA 1
ATOM 2314 C C . ALA B 1 122 ? 18.125 -29.719 -3.643 1 83.88 122 ALA B C 1
ATOM 2316 O O . ALA B 1 122 ? 18.578 -30.516 -4.461 1 83.88 122 ALA B O 1
ATOM 2317 N N . PRO B 1 123 ? 18.203 -29.922 -2.416 1 84.19 123 PRO B N 1
ATOM 2318 C CA . PRO B 1 123 ? 17.703 -29.172 -1.261 1 84.19 123 PRO B CA 1
ATOM 2319 C C . PRO B 1 123 ? 18.781 -28.312 -0.61 1 84.19 123 PRO B C 1
ATOM 2321 O O . PRO B 1 123 ? 18.594 -27.812 0.501 1 84.19 123 PRO B O 1
ATOM 2324 N N . LYS B 1 124 ? 19.984 -28.234 -1.261 1 88.75 124 LYS B N 1
ATOM 2325 C CA . LYS B 1 124 ? 21.125 -27.578 -0.622 1 88.75 124 LYS B CA 1
ATOM 2326 C C . LYS B 1 124 ? 21.312 -26.156 -1.137 1 88.75 124 LYS B C 1
ATOM 2328 O O . LYS B 1 124 ? 22.438 -25.656 -1.197 1 88.75 124 LYS B O 1
ATOM 2333 N N . GLY B 1 125 ? 20.297 -25.484 -1.528 1 93.44 125 GLY B N 1
ATOM 2334 C CA . GLY B 1 125 ? 20.422 -24.141 -2.039 1 93.44 125 GLY B CA 1
ATOM 2335 C C . GLY B 1 125 ? 20.562 -23.094 -0.943 1 93.44 125 GLY B C 1
ATOM 2336 O O . GLY B 1 125 ? 20.438 -23.406 0.242 1 93.44 125 GLY B O 1
ATOM 2337 N N . GLU B 1 126 ? 20.891 -21.828 -1.317 1 96.81 126 GLU B N 1
ATOM 2338 C CA . GLU B 1 126 ? 21.047 -20.688 -0.406 1 96.81 126 GLU B CA 1
ATOM 2339 C C . GLU B 1 126 ? 19.812 -19.797 -0.425 1 96.81 126 GLU B C 1
ATOM 2341 O O . GLU B 1 126 ? 19.328 -19.406 -1.494 1 96.81 126 GLU B O 1
ATOM 2346 N N . LYS B 1 127 ? 19.422 -19.516 0.775 1 96.25 127 LYS B N 1
ATOM 2347 C CA . LYS B 1 127 ? 18.234 -18.672 0.92 1 96.25 127 LYS B CA 1
ATOM 2348 C C . LYS B 1 127 ? 18.484 -17.281 0.35 1 96.25 127 LYS B C 1
ATOM 2350 O O . LYS B 1 127 ? 19.562 -16.703 0.558 1 96.25 127 LYS B O 1
ATOM 2355 N N . THR B 1 128 ? 17.531 -16.781 -0.406 1 97.12 128 THR B N 1
ATOM 2356 C CA . THR B 1 128 ? 17.609 -15.414 -0.924 1 97.12 128 THR B CA 1
ATOM 2357 C C . THR B 1 128 ? 16.562 -14.523 -0.266 1 97.12 128 THR B C 1
ATOM 2359 O O . THR B 1 128 ? 15.859 -14.953 0.649 1 97.12 128 THR B O 1
ATOM 2362 N N . SER B 1 129 ? 16.484 -13.281 -0.734 1 97.56 129 SER B N 1
ATOM 2363 C CA . SER B 1 129 ? 15.531 -12.344 -0.151 1 97.56 129 SER B CA 1
ATOM 2364 C C . SER B 1 129 ? 14.211 -12.344 -0.913 1 97.56 129 SER B C 1
ATOM 2366 O O . SER B 1 129 ? 13.281 -11.609 -0.561 1 97.56 129 SER B O 1
ATOM 2368 N N . TRP B 1 130 ? 14.133 -13.203 -1.916 1 97.12 130 TRP B N 1
ATOM 2369 C CA . TRP B 1 130 ? 12.922 -13.234 -2.721 1 97.12 130 TRP B CA 1
ATOM 2370 C C . TRP B 1 130 ? 11.828 -14.039 -2.027 1 97.12 130 TRP B C 1
ATOM 2372 O O . TRP B 1 130 ? 12.055 -15.172 -1.604 1 97.12 130 TRP B O 1
ATOM 2382 N N . VAL B 1 131 ? 10.656 -13.445 -1.896 1 97.06 131 VAL B N 1
ATOM 2383 C CA . VAL B 1 131 ? 9.508 -14.062 -1.239 1 97.06 131 VAL B CA 1
ATOM 2384 C C . VAL B 1 131 ? 8.305 -14.047 -2.184 1 97.06 131 VAL B C 1
ATOM 2386 O O . VAL B 1 131 ? 8.055 -13.055 -2.863 1 97.06 131 VAL B O 1
ATOM 2389 N N . MET B 1 132 ? 7.621 -15.133 -2.174 1 95.69 132 MET B N 1
ATOM 2390 C CA . MET B 1 132 ? 6.395 -15.266 -2.957 1 95.69 132 MET B CA 1
ATOM 2391 C C . MET B 1 132 ? 5.207 -15.594 -2.059 1 95.69 132 MET B C 1
ATOM 2393 O O . MET B 1 132 ? 5.309 -16.453 -1.186 1 95.69 132 MET B O 1
ATOM 2397 N N . HIS B 1 133 ? 4.133 -14.891 -2.223 1 96.44 133 HIS B N 1
ATOM 2398 C CA . HIS B 1 133 ? 2.84 -15.312 -1.703 1 96.44 133 HIS B CA 1
ATOM 2399 C C . HIS B 1 133 ? 1.975 -15.922 -2.805 1 96.44 133 HIS B C 1
ATOM 2401 O O . HIS B 1 133 ? 1.698 -15.266 -3.812 1 96.44 133 HIS B O 1
ATOM 2407 N N . GLU B 1 134 ? 1.645 -17.109 -2.59 1 93.75 134 GLU B N 1
ATOM 2408 C CA . GLU B 1 134 ? 0.756 -17.797 -3.516 1 93.75 134 GLU B CA 1
ATOM 2409 C C . GLU B 1 134 ? -0.679 -17.812 -2.998 1 93.75 134 GLU B C 1
ATOM 2411 O O . GLU B 1 134 ? -0.922 -18.156 -1.837 1 93.75 134 GLU B O 1
ATOM 2416 N N . PHE B 1 135 ? -1.595 -17.5 -3.891 1 94.62 135 PHE B N 1
ATOM 2417 C CA . PHE B 1 135 ? -3.012 -17.453 -3.557 1 94.62 135 PHE B CA 1
ATOM 2418 C C . PHE B 1 135 ? -3.791 -18.516 -4.312 1 94.62 135 PHE B C 1
ATOM 2420 O O . PHE B 1 135 ? -3.727 -18.594 -5.543 1 94.62 135 PHE B O 1
ATOM 2427 N N . ARG B 1 136 ? -4.496 -19.266 -3.578 1 90.75 136 ARG B N 1
ATOM 2428 C CA . ARG B 1 136 ? -5.32 -20.312 -4.176 1 90.75 136 ARG B CA 1
ATOM 2429 C C . ARG B 1 136 ? -6.793 -20.125 -3.828 1 90.75 136 ARG B C 1
ATOM 2431 O O . ARG B 1 136 ? -7.125 -19.75 -2.701 1 90.75 136 ARG B O 1
ATOM 2438 N N . LEU B 1 137 ? -7.555 -20.375 -4.797 1 89.25 137 LEU B N 1
ATOM 2439 C CA . LEU B 1 137 ? -8.992 -20.281 -4.57 1 89.25 137 LEU B CA 1
ATOM 2440 C C . LEU B 1 137 ? -9.477 -21.438 -3.699 1 89.25 137 LEU B C 1
ATOM 2442 O O . LEU B 1 137 ? -9.023 -22.578 -3.861 1 89.25 137 LEU B O 1
ATOM 2446 N N . GLN B 1 138 ? -10.094 -20.875 -2.59 1 80.31 138 GLN B N 1
ATOM 2447 C CA . GLN B 1 138 ? -10.75 -21.859 -1.744 1 80.31 138 GLN B CA 1
ATOM 2448 C C . GLN B 1 138 ? -12.242 -21.562 -1.613 1 80.31 138 GLN B C 1
ATOM 2450 O O . GLN B 1 138 ? -12.641 -20.406 -1.452 1 80.31 138 GLN B O 1
ATOM 2455 N N . GLY B 1 139 ? -13.141 -22.25 -2.203 1 69.12 139 GLY B N 1
ATOM 2456 C CA . GLY B 1 139 ? -14.555 -21.969 -1.969 1 69.12 139 GLY B CA 1
ATOM 2457 C C . GLY B 1 139 ? -15.469 -22.641 -2.977 1 69.12 139 GLY B C 1
ATOM 2458 O O . GLY B 1 139 ? -15 -23.328 -3.889 1 69.12 139 GLY B O 1
ATOM 2459 N N . TYR B 1 140 ? -16.75 -22.438 -2.504 1 59.69 140 TYR B N 1
ATOM 2460 C CA . TYR B 1 140 ? -17.828 -23.219 -3.109 1 59.69 140 TYR B CA 1
ATOM 2461 C C . TYR B 1 140 ? -18.438 -22.469 -4.289 1 59.69 140 TYR B C 1
ATOM 2463 O O . TYR B 1 140 ? -18.578 -21.234 -4.25 1 59.69 140 TYR B O 1
ATOM 2471 N N . SER B 1 141 ? -17.922 -22.766 -5.441 1 61.03 141 SER B N 1
ATOM 2472 C CA . SER B 1 141 ? -18.781 -22.312 -6.52 1 61.03 141 SER B CA 1
ATOM 2473 C C . SER B 1 141 ? -19.984 -23.234 -6.707 1 61.03 141 SER B C 1
ATOM 2475 O O . SER B 1 141 ? -19.844 -24.453 -6.598 1 61.03 141 SER B O 1
ATOM 2477 N N . THR B 1 142 ? -21 -22.594 -6.711 1 60.12 142 THR B N 1
ATOM 2478 C CA . THR B 1 142 ? -22.203 -23.375 -6.992 1 60.12 142 THR B CA 1
ATOM 2479 C C . THR B 1 142 ? -22.156 -23.953 -8.406 1 60.12 142 THR B C 1
ATOM 2481 O O . THR B 1 142 ? -22.906 -24.875 -8.727 1 60.12 142 THR B O 1
ATOM 2484 N N . LEU B 1 143 ? -21.297 -23.359 -9.227 1 63.56 143 LEU B N 1
ATOM 2485 C CA . LEU B 1 143 ? -21.219 -23.859 -10.602 1 63.56 143 LEU B CA 1
ATOM 2486 C C . LEU B 1 143 ? -20.234 -25.016 -10.711 1 63.56 143 LEU B C 1
ATOM 2488 O O . LEU B 1 143 ? -19.062 -24.875 -10.367 1 63.56 143 LEU B O 1
ATOM 2492 N N . PRO B 1 144 ? -20.734 -26.141 -11.062 1 66.31 144 PRO B N 1
ATOM 2493 C CA . PRO B 1 144 ? -19.922 -27.359 -11.109 1 66.31 144 PRO B CA 1
ATOM 2494 C C . PRO B 1 144 ? -18.641 -27.188 -11.922 1 66.31 144 PRO B C 1
ATOM 2496 O O . PRO B 1 144 ? -17.594 -27.703 -11.539 1 66.31 144 PRO B O 1
ATOM 2499 N N . TYR B 1 145 ? -18.797 -26.438 -12.992 1 66.88 145 TYR B N 1
ATOM 2500 C CA . TYR B 1 145 ? -17.625 -26.328 -13.836 1 66.88 145 TYR B CA 1
ATOM 2501 C C . TYR B 1 145 ? -16.547 -25.484 -13.164 1 66.88 145 TYR B C 1
ATOM 2503 O O . TYR B 1 145 ? -15.352 -25.719 -13.344 1 66.88 145 TYR B O 1
ATOM 2511 N N . ILE B 1 146 ? -16.922 -24.547 -12.391 1 63.31 146 ILE B N 1
ATOM 2512 C CA . ILE B 1 146 ? -15.953 -23.734 -11.656 1 63.31 146 ILE B CA 1
ATOM 2513 C C . ILE B 1 146 ? -15.32 -24.562 -10.539 1 63.31 146 ILE B C 1
ATOM 2515 O O . ILE B 1 146 ? -14.117 -24.453 -10.289 1 63.31 146 ILE B O 1
ATOM 2519 N N . ARG B 1 147 ? -16.156 -25.359 -10.086 1 66 147 ARG B N 1
ATOM 2520 C CA . ARG B 1 147 ? -15.648 -26.25 -9.039 1 66 147 ARG B CA 1
ATOM 2521 C C . ARG B 1 147 ? -14.562 -27.172 -9.578 1 66 147 ARG B C 1
ATOM 2523 O O . ARG B 1 147 ? -13.547 -27.406 -8.914 1 66 147 ARG B O 1
ATOM 2530 N N . THR B 1 148 ? -14.836 -27.688 -10.734 1 65.12 148 THR B N 1
ATOM 2531 C CA . THR B 1 148 ? -13.859 -28.562 -11.375 1 65.12 148 THR B CA 1
ATOM 2532 C C . THR B 1 148 ? -12.578 -27.812 -11.695 1 65.12 148 THR B C 1
ATOM 2534 O O . THR B 1 148 ? -11.477 -28.344 -11.523 1 65.12 148 THR B O 1
ATOM 2537 N N . ARG B 1 149 ? -12.781 -26.578 -12.055 1 65.38 149 ARG B N 1
ATOM 2538 C CA . ARG B 1 149 ? -11.625 -25.75 -12.398 1 65.38 149 ARG B CA 1
ATOM 2539 C C . ARG B 1 149 ? -10.812 -25.391 -11.156 1 65.38 149 ARG B C 1
ATOM 2541 O O . ARG B 1 149 ? -9.586 -25.359 -11.203 1 65.38 149 ARG B O 1
ATOM 2548 N N . ILE B 1 150 ? -11.609 -25.156 -10.211 1 63.44 150 ILE B N 1
ATOM 2549 C CA . ILE B 1 150 ? -10.953 -24.875 -8.938 1 63.44 150 ILE B CA 1
ATOM 2550 C C . ILE B 1 150 ? -10.172 -26.109 -8.469 1 63.44 150 ILE B C 1
ATOM 2552 O O . ILE B 1 150 ? -9.023 -25.984 -8.039 1 63.44 150 ILE B O 1
ATOM 2556 N N . LYS B 1 151 ? -10.875 -27.203 -8.664 1 62.03 151 LYS B N 1
ATOM 2557 C CA . LYS B 1 151 ? -10.266 -28.469 -8.25 1 62.03 151 LYS B CA 1
ATOM 2558 C C . LYS B 1 151 ? -9.047 -28.797 -9.117 1 62.03 151 LYS B C 1
ATOM 2560 O O . LYS B 1 151 ? -8.047 -29.297 -8.609 1 62.03 151 LYS B O 1
ATOM 2565 N N . ASN B 1 152 ? -9.297 -28.391 -10.344 1 59.97 152 ASN B N 1
ATOM 2566 C CA . ASN B 1 152 ? -8.195 -28.75 -11.227 1 59.97 152 ASN B CA 1
ATOM 2567 C C . ASN B 1 152 ? -7.051 -27.75 -11.141 1 59.97 152 ASN B C 1
ATOM 2569 O O . ASN B 1 152 ? -5.961 -28 -11.656 1 59.97 152 ASN B O 1
ATOM 2573 N N . GLY B 1 153 ? -7.281 -26.797 -10.242 1 60.69 153 GLY B N 1
ATOM 2574 C CA . GLY B 1 153 ? -6.207 -25.922 -9.812 1 60.69 153 GLY B CA 1
ATOM 2575 C C . GLY B 1 153 ? -5.469 -25.266 -10.961 1 60.69 153 GLY B C 1
ATOM 2576 O O . GLY B 1 153 ? -4.242 -25.156 -10.938 1 60.69 153 GLY B O 1
ATOM 2577 N N . LEU B 1 154 ? -6.188 -24.688 -11.953 1 70.81 154 LEU B N 1
ATOM 2578 C CA . LEU B 1 154 ? -5.461 -24.312 -13.164 1 70.81 154 LEU B CA 1
ATOM 2579 C C . LEU B 1 154 ? -4.691 -23.016 -12.961 1 70.81 154 LEU B C 1
ATOM 2581 O O . LEU B 1 154 ? -3.557 -22.875 -13.422 1 70.81 154 LEU B O 1
ATOM 2585 N N . TYR B 1 155 ? -5.258 -22.141 -12.125 1 86.69 155 TYR B N 1
ATOM 2586 C CA . TYR B 1 155 ? -4.547 -20.875 -11.953 1 86.69 155 TYR B CA 1
ATOM 2587 C C . TYR B 1 155 ? -4.441 -20.516 -10.477 1 86.69 155 TYR B C 1
ATOM 2589 O O . TYR B 1 155 ? -5.375 -20.75 -9.703 1 86.69 155 TYR B O 1
ATOM 2597 N N . VAL B 1 156 ? -3.344 -20 -10.109 1 91.06 156 VAL B N 1
ATOM 2598 C CA . VAL B 1 156 ? -3.127 -19.406 -8.797 1 91.06 156 VAL B CA 1
ATOM 2599 C C . VAL B 1 156 ? -2.674 -17.953 -8.961 1 91.06 156 VAL B C 1
ATOM 2601 O O . VAL B 1 156 ? -2.197 -17.562 -10.031 1 91.06 156 VAL B O 1
ATOM 2604 N N . GLY B 1 157 ? -2.951 -17.188 -7.949 1 94.19 157 GLY B N 1
ATOM 2605 C CA . GLY B 1 157 ? -2.355 -15.859 -7.875 1 94.19 157 GLY B CA 1
ATOM 2606 C C . GLY B 1 157 ? -1.049 -15.836 -7.105 1 94.19 157 GLY B C 1
ATOM 2607 O O . GLY B 1 157 ? -0.868 -16.609 -6.156 1 94.19 157 GLY B O 1
ATOM 2608 N N . SER B 1 158 ? -0.184 -14.898 -7.531 1 95.5 158 SER B N 1
ATOM 2609 C CA . SER B 1 158 ? 1.083 -14.781 -6.816 1 95.5 158 SER B CA 1
ATOM 2610 C C . SER B 1 158 ? 1.498 -13.328 -6.66 1 95.5 158 SER B C 1
ATOM 2612 O O . SER B 1 158 ? 1.254 -12.508 -7.551 1 95.5 158 SER B O 1
ATOM 2614 N N . SER B 1 159 ? 2.055 -13.055 -5.617 1 96.94 159 SER B N 1
ATOM 2615 C CA . SER B 1 159 ? 2.781 -11.805 -5.418 1 96.94 159 SER B CA 1
ATOM 2616 C C . SER B 1 159 ? 4.25 -12.062 -5.094 1 96.94 159 SER B C 1
ATOM 2618 O O . SER B 1 159 ? 4.566 -12.953 -4.297 1 96.94 159 SER B O 1
ATOM 2620 N N . ILE B 1 160 ? 5.109 -11.328 -5.75 1 96.25 160 ILE B N 1
ATOM 2621 C CA . ILE B 1 160 ? 6.547 -11.523 -5.594 1 96.25 160 ILE B CA 1
ATOM 2622 C C . ILE B 1 160 ? 7.188 -10.227 -5.094 1 96.25 160 ILE B C 1
ATOM 2624 O O . ILE B 1 160 ? 6.855 -9.141 -5.57 1 96.25 160 ILE B O 1
ATOM 2628 N N . ARG B 1 161 ? 8.07 -10.406 -4.121 1 96.75 161 ARG B N 1
ATOM 2629 C CA . ARG B 1 161 ? 8.789 -9.242 -3.611 1 96.75 161 ARG B CA 1
ATOM 2630 C C . ARG B 1 161 ? 10.156 -9.641 -3.057 1 96.75 161 ARG B C 1
ATOM 2632 O O . ARG B 1 161 ? 10.445 -10.828 -2.902 1 96.75 161 ARG B O 1
ATOM 2639 N N . THR B 1 162 ? 10.977 -8.617 -2.891 1 94.44 162 THR B N 1
ATOM 2640 C CA . THR B 1 162 ? 12.227 -8.82 -2.17 1 94.44 162 THR B CA 1
ATOM 2641 C C . THR B 1 162 ? 12.141 -8.242 -0.759 1 94.44 162 THR B C 1
ATOM 2643 O O . THR B 1 162 ? 11.578 -7.164 -0.558 1 94.44 162 THR B O 1
ATOM 2646 N N . LYS B 1 163 ? 12.391 -9.039 0.29 1 83 163 LYS B N 1
ATOM 2647 C CA . LYS B 1 163 ? 12.477 -8.508 1.647 1 83 163 LYS B CA 1
ATOM 2648 C C . LYS B 1 163 ? 13.68 -7.586 1.806 1 83 163 LYS B C 1
ATOM 2650 O O . LYS B 1 163 ? 14.805 -7.973 1.499 1 83 163 LYS B O 1
ATOM 2655 N N . GLY B 1 164 ? 13.633 -6.262 1.829 1 61.09 164 GLY B N 1
ATOM 2656 C CA . GLY B 1 164 ? 14.734 -5.348 2.104 1 61.09 164 GLY B CA 1
ATOM 2657 C C . GLY B 1 164 ? 14.992 -5.16 3.584 1 61.09 164 GLY B C 1
ATOM 2658 O O . GLY B 1 164 ? 14.148 -5.496 4.418 1 61.09 164 GLY B O 1
#

Foldseek 3Di:
DPPLPPPDDPPPDDDDDDLQCCQPVPVLVCLVPVPDDDSFAAADALLADDLVCVCVRANDDDFKGKYKYFQFPCDPVRPRSACHYPFWHKDWDDDKDWDADPDDDGFTFKIKTKIFIFTDDPPPGHTFQKMKIKIATDDDDPDVVSVVSSVVRGIIMMMIGGDD/DPPLPPPDDPPPDDDDDDLQCCQVVPVLVCLVPVPDDDSFAAADALLADDLVCVCVRANDDDFKGKYKHFQQPCDPVRPRSACHYPFWHKDWDDDKDWDADPDDDGFTFKIKTKIWIFTDDPPPGHTFQKMKIKIATDDDDPDVVSVVSSVVRGIIMMMIGGDD

InterPro domains:
  IPR003441 NAC domain [PF02365] (10-137)
  IPR003441 NAC domain [PS51005] (9-153)
  IPR036093 NAC domain superfamily [G3DSA:2.170.150.80] (18-160)
  IPR036093 NAC domain superfamily [SSF101941] (5-142)

Organism: Iris pallida (NCBI:txid29817)

pLDDT: mean 83.08, std 16.68, range [19.72, 97.56]

Radius of gyration: 23.86 Å; Cα contacts (8 Å, |Δi|>4): 666; chains: 2; bounding box: 44×75×58 Å

Solvent-accessible surface 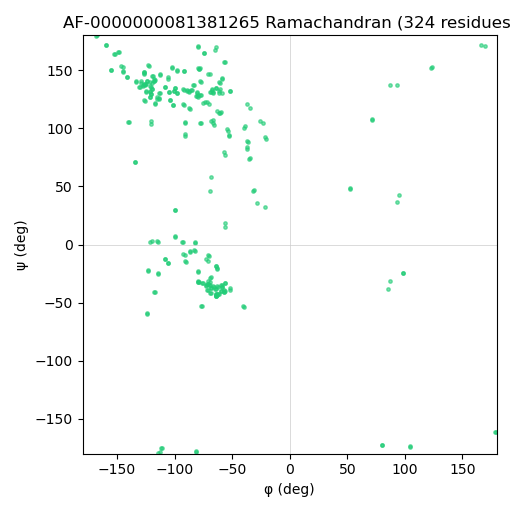area (backbone atoms only — not comparable to full-atom values): 18460 Å² total; per-residue (Å²): 128,84,70,78,68,76,74,80,61,60,91,32,43,40,83,64,54,51,74,46,47,47,42,69,69,42,40,50,45,32,60,73,33,78,84,55,78,53,78,56,38,24,73,49,58,70,44,74,41,57,76,89,54,43,73,77,62,30,62,43,69,89,65,52,32,32,28,40,25,63,47,73,63,68,42,86,90,63,59,40,71,50,53,33,33,96,62,19,31,53,41,80,48,88,71,74,38,82,34,51,48,81,85,74,70,91,43,61,45,25,37,37,38,38,28,36,34,22,42,42,61,86,89,76,37,45,81,56,52,40,37,32,40,37,36,38,81,34,66,86,49,89,45,64,69,48,36,50,39,53,70,62,37,52,54,29,31,35,38,37,33,63,68,127,127,84,70,79,68,77,75,81,62,59,90,32,45,40,83,64,55,52,74,48,45,46,42,69,69,42,40,50,45,32,60,71,32,78,85,55,77,52,80,57,37,23,73,48,56,70,44,74,40,57,76,88,54,43,73,79,61,30,63,44,71,88,66,50,34,32,29,40,25,62,47,71,63,69,42,86,91,64,60,46,68,50,54,32,33,96,61,20,32,53,39,82,48,86,73,75,39,82,34,52,48,80,87,72,70,91,43,62,45,25,38,36,38,39,27,36,33,20,43,41,60,86,91,77,37,46,81,54,52,40,37,33,41,39,36,37,80,32,68,86,49,89,46,64,69,48,35,50,39,54,70,63,36,52,55,29,33,35,38,39,33,62,69,127

Nearest PDB structures (foldseek):
  7xp3-assembly1_A  TM=8.840E-01  e=1.730E-19  Arabidopsis thaliana
  7xlj-assembly1_A  TM=8.599E-01  e=6.440E-18  Arabidopsis thaliana
  7xlj-assembly1_B  TM=8.924E-01  e=2.006E-16  Arabidopsis thaliana
  3swm-assembly1_A  TM=9.019E-01  e=9.465E-15  Arabidopsis thaliana
  1ut4-assembly1_A  TM=8.591E-01  e=4.127E-15  Arabidopsis thaliana